Protein AF-A0A932WWH8-F1 (afdb_monomer)

Solvent-accessible surface area (backbone atoms only — not comparable to full-atom values): 16734 Å² total; per-residue (Å²): 108,71,68,58,48,50,53,51,44,53,50,35,54,52,49,27,50,52,23,50,54,48,25,51,51,22,49,54,49,36,54,52,37,52,53,51,48,55,52,37,54,51,51,33,50,51,19,52,52,42,32,51,52,19,50,55,44,30,51,53,16,58,73,52,46,84,82,13,53,70,51,30,52,53,19,51,52,47,28,51,52,17,52,52,48,32,52,50,31,53,54,52,46,55,55,42,53,53,49,36,54,51,24,52,52,50,24,52,52,23,49,53,45,34,54,50,28,52,56,49,44,52,52,46,52,56,50,48,53,50,53,51,52,51,52,53,51,49,54,52,49,52,52,51,51,52,52,50,52,52,51,52,53,51,50,51,50,52,51,52,52,52,52,53,50,52,52,50,49,52,53,50,53,51,51,53,50,54,50,51,55,50,51,54,53,55,58,73,71,62,78,88,57,76,76,54,62,56,35,55,78,41,62,68,58,39,54,52,51,52,52,40,52,50,47,51,52,50,53,50,53,62,55,59,72,46,71,83,54,98,63,96,80,83,69,76,52,52,61,77,37,75,55,25,47,47,52,56,50,43,56,73,67,64,43,84,51,66,80,36,69,52,43,53,50,25,53,55,27,42,45,46,32,43,51,36,53,42,54,48,52,54,43,59,72,73,64,59,54,68,87,59,51,51,60,47,50,52,54,31,54,51,26,48,49,48,27,49,52,27,52,49,47,49,38,32,47,58,43,63,74,75,108

Secondary structure (DSSP, 8-state):
-HHHHHHHHHHHHHHHHHHHHHHHHHHHHHHHHHHHHHHHHHHHHHHHHHHHHHHHHHHHHHHTGGGGHHHHHHHHHHHHHHHHHHHHHHHHHHHHHHHHHHHHHHHHHHHHHHHHHHHHHHHHHHHHHHHHHHHHHHHHHHHHHHHHHHHHHHHHHHHHHHHHHHHHHHHHHHHHHHHHHHHHHHHHH----GGGGGG-S-HHHHHHHHHHHHHHHHHHHHHHTTTT--S--PPPPTTTSHHHHHHHHHHHTT-TTTTSHHHHHHHHHHHHHHHHHHHHHHHHHTT--HHHHHHHHHHHHHHHHHHHHHHHHHHHHHHHTT-

Foldseek 3Di:
DLVVLVVVLVVLVVQLVVLVVQLVVLVVQLVVLVVVLVVLVVQLVVLVVQLVVLVVQLVVLVVVPPVSPVSNVVSVVSNVVSVVSNVVSVVVNVVSVVSNVVSVVSSVVSVVSNVVSVVVSVVSVVVSVVVVVVVVVVVVVVVVVVVVVVVVVVVVVVVVVVVVVVVVVVVVVVVVVVVVVVVVVVVVPDDDDPVCVLLPPDVVLNVLLVVVLVQLVCQLVVLVVCLPPLDQDAGDALLRGPVNVVLVVCVVVVQPCCPDPLVVQLSVLSNVLRVLSNVLSVCSNVVHDPVPNVVSVVSNVVSSVSNSVSSSVSSNVSVVVVD

pLDDT: mean 90.32, std 8.09, range [46.47, 98.31]

Structure (mmCIF, N/CA/C/O backbone):
data_AF-A0A932WWH8-F1
#
_entry.id   AF-A0A932WWH8-F1
#
loop_
_atom_site.group_PDB
_atom_site.id
_atom_site.type_symbol
_atom_site.label_atom_id
_atom_site.label_alt_id
_atom_site.label_comp_id
_atom_site.label_asym_id
_atom_site.label_entity_id
_atom_site.label_seq_id
_atom_site.pdbx_PDB_ins_code
_atom_site.Cartn_x
_atom_site.Cartn_y
_atom_site.Cartn_z
_atom_site.occupancy
_atom_site.B_iso_or_equiv
_atom_site.auth_seq_id
_atom_site.auth_comp_id
_atom_site.auth_asym_id
_atom_site.auth_atom_id
_atom_site.pdbx_PDB_model_num
ATOM 1 N N . MET A 1 1 ? -2.245 6.688 -3.879 1.00 69.62 1 MET A N 1
ATOM 2 C CA . MET A 1 1 ? -1.288 5.649 -4.333 1.00 69.62 1 MET A CA 1
ATOM 3 C C . MET A 1 1 ? -1.681 5.043 -5.675 1.00 69.62 1 MET A C 1
ATOM 5 O O . MET A 1 1 ? -0.833 5.026 -6.552 1.00 69.62 1 MET A O 1
ATOM 9 N N . ALA A 1 2 ? -2.939 4.627 -5.885 1.00 74.88 2 ALA A N 1
ATOM 10 C CA . ALA A 1 2 ? -3.387 4.074 -7.173 1.00 74.88 2 ALA A CA 1
ATOM 11 C C . ALA A 1 2 ? -3.132 5.004 -8.379 1.00 74.88 2 ALA A C 1
ATOM 13 O O . ALA A 1 2 ? -2.603 4.562 -9.390 1.00 74.88 2 ALA A O 1
ATOM 14 N N . GLN A 1 3 ? -3.411 6.305 -8.239 1.00 82.62 3 GLN A N 1
ATOM 15 C CA . GLN A 1 3 ? -3.151 7.294 -9.294 1.00 82.62 3 GLN A CA 1
ATOM 16 C C . GLN A 1 3 ? -1.657 7.432 -9.634 1.00 82.62 3 GLN A C 1
ATOM 18 O O . GLN A 1 3 ? -1.291 7.491 -10.799 1.00 82.62 3 GLN A O 1
ATOM 23 N N . LEU A 1 4 ? -0.786 7.389 -8.620 1.00 85.31 4 LEU A N 1
ATOM 24 C CA . LEU A 1 4 ? 0.665 7.440 -8.813 1.00 85.31 4 LEU A CA 1
ATOM 25 C C . LEU A 1 4 ? 1.173 6.196 -9.562 1.00 85.31 4 LEU A C 1
ATOM 27 O O . LEU A 1 4 ? 2.018 6.307 -10.441 1.00 85.31 4 LEU A O 1
ATOM 31 N N . ALA A 1 5 ? 0.638 5.014 -9.235 1.00 85.12 5 ALA A N 1
ATOM 32 C CA . ALA A 1 5 ? 0.970 3.774 -9.935 1.00 85.12 5 ALA A CA 1
ATOM 33 C C . ALA A 1 5 ? 0.538 3.818 -11.412 1.00 85.12 5 ALA A C 1
ATOM 35 O O . ALA A 1 5 ? 1.294 3.388 -12.282 1.00 85.12 5 ALA A O 1
ATOM 36 N N . ASP A 1 6 ? -0.633 4.390 -11.706 1.00 87.38 6 ASP A N 1
ATOM 37 C CA . ASP A 1 6 ? -1.100 4.603 -13.081 1.00 87.38 6 ASP A CA 1
ATOM 38 C C . ASP A 1 6 ? -0.202 5.580 -13.856 1.00 87.38 6 ASP A C 1
ATOM 40 O O . ASP A 1 6 ? 0.135 5.320 -15.012 1.00 87.38 6 ASP A O 1
ATOM 44 N N . ASP A 1 7 ? 0.230 6.679 -13.236 1.00 91.94 7 ASP A N 1
ATOM 45 C CA . ASP A 1 7 ? 1.105 7.662 -13.887 1.00 91.94 7 ASP A CA 1
ATOM 46 C C . ASP A 1 7 ? 2.502 7.091 -14.177 1.00 91.94 7 ASP A C 1
ATOM 48 O O . ASP A 1 7 ? 3.061 7.302 -15.260 1.00 91.94 7 ASP A O 1
ATOM 52 N N . VAL A 1 8 ? 3.048 6.291 -13.256 1.00 91.50 8 VAL A N 1
ATOM 53 C CA . VAL A 1 8 ? 4.309 5.566 -13.474 1.00 91.50 8 VAL A CA 1
ATOM 54 C C . VAL A 1 8 ? 4.142 4.506 -14.570 1.00 91.50 8 VAL A C 1
ATOM 56 O O . VAL A 1 8 ? 5.014 4.386 -15.431 1.00 91.50 8 VAL A O 1
ATOM 59 N N . SER A 1 9 ? 3.006 3.798 -14.618 1.00 91.06 9 SER A N 1
ATOM 60 C CA . SER A 1 9 ? 2.700 2.842 -15.693 1.00 91.06 9 SER A CA 1
ATOM 61 C C . SER A 1 9 ? 2.652 3.517 -17.064 1.00 91.06 9 SER A C 1
ATOM 63 O O . SER A 1 9 ? 3.250 3.014 -18.014 1.00 91.06 9 SER A O 1
ATOM 65 N N . LYS A 1 10 ? 1.984 4.672 -17.179 1.00 93.25 10 LYS A N 1
ATOM 66 C CA . LYS A 1 10 ? 1.949 5.456 -18.425 1.00 93.25 10 LYS A CA 1
ATOM 67 C C . LYS A 1 10 ? 3.3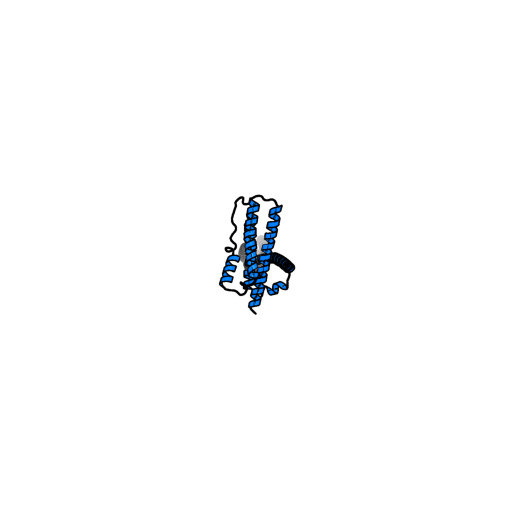46 5.911 -18.837 1.00 93.25 10 LYS A C 1
ATOM 69 O O . LYS A 1 10 ? 3.698 5.813 -20.009 1.00 93.25 10 LYS A O 1
ATOM 74 N N . SER A 1 11 ? 4.148 6.364 -17.875 1.00 94.81 11 SER A N 1
ATOM 75 C CA . SER A 1 11 ? 5.525 6.802 -18.119 1.00 94.81 11 SER A CA 1
ATOM 76 C C . SER A 1 11 ? 6.413 5.654 -18.610 1.00 94.81 11 SER A C 1
ATOM 78 O O . SER A 1 11 ? 7.206 5.846 -19.528 1.00 94.81 11 SER A O 1
ATOM 80 N N . ALA A 1 12 ? 6.252 4.447 -18.057 1.00 94.56 12 ALA A N 1
ATOM 81 C CA . ALA A 1 12 ? 6.968 3.256 -18.510 1.00 94.56 12 ALA A CA 1
ATOM 82 C C . ALA A 1 12 ? 6.569 2.844 -19.939 1.00 94.56 12 ALA A C 1
ATOM 84 O O . ALA A 1 12 ? 7.441 2.555 -20.755 1.00 94.56 12 ALA A O 1
ATOM 85 N N . ILE A 1 13 ? 5.272 2.884 -20.272 1.00 94.19 13 ILE A N 1
ATOM 86 C CA . ILE A 1 13 ? 4.778 2.617 -21.635 1.00 94.19 13 ILE A CA 1
ATOM 87 C C . ILE A 1 13 ? 5.342 3.643 -22.624 1.00 94.19 13 ILE A C 1
ATOM 89 O O . ILE A 1 13 ? 5.837 3.273 -23.687 1.00 94.19 13 ILE A O 1
ATOM 93 N N . TYR A 1 14 ? 5.312 4.925 -22.261 1.00 96.25 14 TYR A N 1
ATOM 94 C CA . TYR A 1 14 ? 5.877 5.987 -23.089 1.00 96.25 14 TYR A CA 1
ATOM 95 C C . TYR A 1 14 ? 7.392 5.816 -23.287 1.00 96.25 14 TYR A C 1
ATOM 97 O O . TYR A 1 14 ? 7.894 5.961 -24.398 1.00 96.25 14 TYR A O 1
ATOM 105 N N . GLY A 1 15 ? 8.119 5.421 -22.237 1.00 96.81 15 GLY A N 1
ATOM 106 C CA . GLY A 1 15 ? 9.539 5.078 -22.327 1.00 96.81 15 GLY A CA 1
ATOM 107 C C . GLY A 1 15 ? 9.818 3.907 -23.277 1.00 96.81 15 GLY A C 1
ATOM 108 O O . GLY A 1 15 ? 10.744 3.989 -24.086 1.00 96.81 15 GLY A O 1
ATOM 109 N N . LYS A 1 16 ? 8.984 2.855 -23.245 1.00 96.56 16 LYS A N 1
ATOM 110 C CA . LYS A 1 16 ? 9.067 1.720 -24.183 1.00 96.56 16 LYS A CA 1
ATOM 111 C C . LYS A 1 16 ? 8.908 2.176 -25.633 1.00 96.56 16 LYS A C 1
ATOM 113 O O . LYS A 1 16 ? 9.672 1.750 -26.496 1.00 96.56 16 LYS A O 1
ATOM 118 N N . GLU A 1 17 ? 7.947 3.060 -25.892 1.00 97.00 17 GLU A N 1
ATOM 119 C CA . GLU A 1 17 ? 7.702 3.608 -27.228 1.00 97.00 17 GLU A CA 1
ATOM 120 C C . GLU A 1 17 ? 8.897 4.430 -27.735 1.00 97.00 17 GLU A C 1
ATOM 122 O O . GLU A 1 17 ? 9.362 4.221 -28.856 1.00 97.00 17 GLU A O 1
ATOM 127 N N . LEU A 1 18 ? 9.476 5.294 -26.895 1.00 97.44 18 LEU A N 1
ATOM 128 C CA . LEU A 1 18 ? 10.685 6.049 -27.250 1.00 97.44 18 LEU A CA 1
ATOM 129 C C . LEU A 1 18 ? 11.889 5.136 -27.526 1.00 97.44 18 LEU A C 1
ATOM 131 O O . LEU A 1 18 ? 12.653 5.379 -28.465 1.00 97.44 18 LEU A O 1
ATOM 135 N N . ALA A 1 19 ? 12.059 4.065 -26.747 1.00 97.56 19 ALA A N 1
ATOM 136 C CA . ALA A 1 19 ? 13.108 3.075 -26.987 1.00 97.56 19 ALA A CA 1
ATOM 137 C C . ALA A 1 19 ? 12.914 2.359 -28.336 1.00 97.56 19 ALA A C 1
ATOM 139 O O . ALA A 1 19 ? 13.876 2.175 -29.082 1.00 97.56 19 ALA A O 1
ATOM 140 N N . ASN A 1 20 ? 11.668 2.035 -28.696 1.00 97.06 20 ASN A N 1
ATOM 141 C CA . ASN A 1 20 ? 11.326 1.443 -29.990 1.00 97.06 20 ASN A CA 1
ATOM 142 C C . ASN A 1 20 ? 11.630 2.393 -31.163 1.00 97.06 20 ASN A C 1
ATOM 144 O O . ASN A 1 20 ? 12.270 2.005 -32.142 1.00 97.06 20 ASN A O 1
ATOM 148 N N . GLN A 1 21 ? 11.258 3.669 -31.037 1.00 97.50 21 GLN A N 1
ATOM 149 C CA . GLN A 1 21 ? 11.591 4.700 -32.028 1.00 97.50 21 GLN A CA 1
ATOM 150 C C . GLN A 1 21 ? 13.107 4.895 -32.171 1.00 97.50 21 GLN A C 1
ATOM 152 O O . GLN A 1 21 ? 13.611 5.071 -33.284 1.00 97.50 21 GLN A O 1
ATOM 157 N N . THR A 1 22 ? 13.850 4.802 -31.066 1.00 97.12 22 THR A N 1
ATOM 158 C CA . THR A 1 22 ? 15.318 4.880 -31.075 1.00 97.12 22 THR A CA 1
ATOM 159 C C . THR A 1 22 ? 15.932 3.672 -31.783 1.00 97.12 22 THR A C 1
ATOM 161 O O . THR A 1 22 ? 16.800 3.843 -32.638 1.00 97.12 22 THR A O 1
ATOM 164 N N . ALA A 1 23 ? 15.441 2.458 -31.507 1.00 96.12 23 ALA A N 1
ATOM 165 C CA . ALA A 1 23 ? 15.893 1.238 -32.175 1.00 96.12 23 ALA A CA 1
ATOM 166 C C . ALA A 1 23 ? 15.670 1.305 -33.694 1.00 96.12 23 ALA A C 1
ATOM 168 O O . ALA A 1 23 ? 16.568 0.955 -34.462 1.00 96.12 23 ALA A O 1
ATOM 169 N N . LYS A 1 24 ? 14.508 1.815 -34.123 1.00 96.81 24 LYS A N 1
ATOM 170 C CA . LYS A 1 24 ? 14.200 2.052 -35.538 1.00 96.81 24 L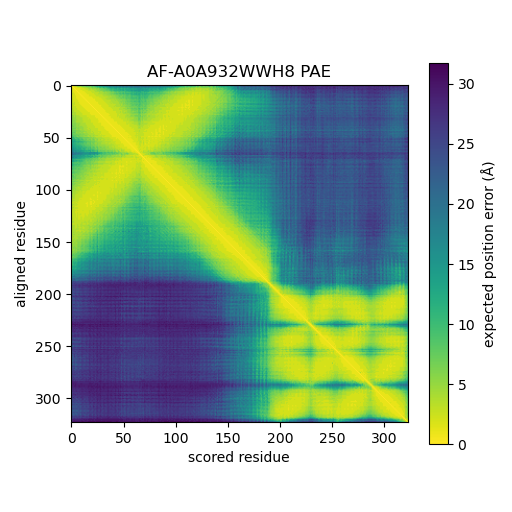YS A CA 1
ATOM 171 C C . LYS A 1 24 ? 15.131 3.093 -36.164 1.00 96.81 24 LYS A C 1
ATOM 173 O O . LYS A 1 24 ? 15.688 2.848 -37.223 1.00 96.81 24 LYS A O 1
ATOM 178 N N . SER A 1 25 ? 15.367 4.211 -35.479 1.00 97.44 25 SER A N 1
ATOM 179 C CA . SER A 1 25 ? 16.271 5.262 -35.971 1.00 97.44 25 SER A CA 1
ATOM 180 C C . SER A 1 25 ? 17.705 4.752 -36.151 1.00 97.44 25 SER A C 1
ATOM 182 O O . SER A 1 25 ? 18.376 5.111 -37.114 1.00 97.44 25 SER A O 1
ATOM 184 N N . MET A 1 26 ? 18.181 3.883 -35.253 1.00 97.12 26 MET A N 1
ATOM 185 C CA . MET A 1 26 ? 19.494 3.242 -35.390 1.00 97.12 26 MET A CA 1
ATOM 186 C C . MET A 1 26 ? 19.552 2.260 -36.568 1.00 97.12 26 MET A C 1
ATOM 188 O O . MET A 1 26 ? 20.596 2.143 -37.208 1.00 97.12 26 MET A O 1
ATOM 192 N N . ASP A 1 27 ? 18.445 1.579 -36.876 1.00 94.81 27 ASP A N 1
ATOM 193 C CA . ASP A 1 27 ? 18.325 0.723 -38.061 1.00 94.81 27 ASP A CA 1
ATOM 194 C C . ASP A 1 27 ? 18.391 1.540 -39.361 1.00 94.81 27 ASP A C 1
ATOM 196 O O . ASP A 1 27 ? 19.164 1.213 -40.262 1.00 94.81 27 ASP A O 1
ATOM 200 N N . ASP A 1 28 ? 17.667 2.660 -39.415 1.00 96.31 28 ASP A N 1
ATOM 201 C CA . ASP A 1 28 ? 17.688 3.591 -40.548 1.00 96.31 28 ASP A CA 1
ATOM 202 C C . ASP A 1 28 ? 19.092 4.191 -40.759 1.00 96.31 28 ASP A C 1
ATOM 204 O O . ASP A 1 28 ? 19.593 4.235 -41.887 1.00 96.31 28 ASP A O 1
ATOM 208 N N . ILE A 1 29 ? 19.780 4.583 -39.676 1.00 95.69 29 ILE A N 1
ATOM 209 C CA . ILE A 1 29 ? 21.184 5.029 -39.730 1.00 95.69 29 ILE A CA 1
ATOM 210 C C . ILE A 1 29 ? 22.075 3.919 -40.292 1.00 95.69 29 ILE A C 1
ATOM 212 O O . ILE A 1 29 ? 22.903 4.186 -41.162 1.00 95.69 29 ILE A O 1
ATOM 216 N N . ASN A 1 30 ? 21.910 2.677 -39.833 1.00 93.44 30 ASN A N 1
ATOM 217 C CA . ASN A 1 30 ? 22.704 1.551 -40.313 1.00 93.44 30 ASN A CA 1
ATOM 218 C C . ASN A 1 30 ? 22.506 1.311 -41.823 1.00 93.44 30 ASN A C 1
ATOM 220 O O . ASN A 1 30 ? 23.487 1.119 -42.541 1.00 93.44 30 ASN A O 1
ATOM 224 N N . HIS A 1 31 ? 21.272 1.400 -42.333 1.00 94.06 31 HIS A N 1
ATOM 225 C CA . HIS A 1 31 ? 21.006 1.333 -43.775 1.00 94.06 31 HIS A CA 1
ATOM 226 C C . HIS A 1 31 ? 21.698 2.460 -44.552 1.00 94.06 31 HIS A C 1
ATOM 228 O O . HIS A 1 31 ? 22.339 2.200 -45.575 1.00 94.06 31 HIS A O 1
ATOM 234 N N . GLN A 1 32 ? 21.633 3.697 -44.053 1.00 95.75 32 GLN A N 1
ATOM 235 C CA . GLN A 1 32 ? 22.281 4.836 -44.702 1.00 95.75 32 GLN A CA 1
ATOM 236 C C . GLN A 1 32 ? 23.810 4.694 -44.716 1.00 95.75 32 GLN A C 1
ATOM 238 O O . GLN A 1 32 ? 24.461 5.001 -45.714 1.00 95.75 32 GLN A O 1
ATOM 243 N N . VAL A 1 33 ? 24.390 4.183 -43.631 1.00 95.44 33 VAL A N 1
ATOM 244 C CA . VAL A 1 33 ? 25.828 3.915 -43.512 1.00 95.44 33 VAL A CA 1
ATOM 245 C C . VAL A 1 33 ? 26.281 2.834 -44.501 1.00 95.44 33 VAL A C 1
ATOM 247 O O . VAL A 1 33 ? 27.323 2.994 -45.137 1.00 95.44 33 VAL A O 1
ATOM 250 N N . ILE A 1 34 ? 25.487 1.776 -44.707 1.00 92.56 34 ILE A N 1
ATOM 251 C CA . ILE A 1 34 ? 25.763 0.748 -45.728 1.00 92.56 34 ILE A CA 1
ATOM 252 C C . ILE A 1 34 ? 25.774 1.362 -47.134 1.00 92.56 34 ILE A C 1
ATOM 254 O O . ILE A 1 34 ? 26.697 1.098 -47.906 1.00 92.56 34 ILE A O 1
ATOM 258 N N . ALA A 1 35 ? 24.794 2.211 -47.459 1.00 95.38 35 ALA A N 1
ATOM 259 C CA . ALA A 1 35 ? 24.732 2.888 -48.755 1.00 95.38 35 ALA A CA 1
ATOM 260 C C . ALA A 1 35 ? 25.946 3.809 -48.985 1.00 95.38 35 ALA A C 1
ATOM 262 O O . ALA A 1 35 ? 26.524 3.826 -50.073 1.00 95.38 35 ALA A O 1
ATOM 263 N N . ILE A 1 36 ? 26.386 4.529 -47.947 1.00 95.69 36 ILE A N 1
ATOM 264 C CA . ILE A 1 36 ? 27.604 5.350 -48.002 1.00 95.69 36 ILE A CA 1
ATOM 265 C C . ILE A 1 36 ? 28.842 4.474 -48.244 1.00 95.69 36 ILE A C 1
ATOM 267 O O . ILE A 1 36 ? 29.669 4.814 -49.087 1.00 95.69 36 ILE A O 1
ATOM 271 N N . ASN A 1 37 ? 28.966 3.331 -47.560 1.00 94.31 37 ASN A N 1
ATOM 272 C CA . ASN A 1 37 ? 30.096 2.413 -47.746 1.00 94.31 37 ASN A CA 1
ATOM 273 C C . ASN A 1 37 ? 30.163 1.881 -49.193 1.00 94.31 37 ASN A C 1
ATOM 275 O O . ASN A 1 37 ? 31.230 1.862 -49.806 1.00 94.31 37 ASN A O 1
ATOM 279 N N . GLN A 1 38 ? 29.012 1.550 -49.790 1.00 94.38 38 GLN A N 1
ATOM 280 C CA . GLN A 1 38 ? 28.927 1.166 -51.205 1.00 94.38 38 GLN A CA 1
ATOM 281 C C . GLN A 1 38 ? 29.387 2.291 -52.145 1.00 94.38 38 GLN A C 1
ATOM 283 O O . GLN A 1 38 ? 30.145 2.036 -53.079 1.00 94.38 38 GLN A O 1
ATOM 288 N N . ALA A 1 39 ? 28.982 3.538 -51.888 1.00 96.12 39 ALA A N 1
ATOM 289 C CA . ALA A 1 39 ? 29.423 4.685 -52.682 1.00 96.12 39 ALA A CA 1
ATOM 290 C C . ALA A 1 39 ? 30.942 4.913 -52.577 1.00 96.12 39 ALA A C 1
ATOM 292 O O . ALA A 1 39 ? 31.598 5.174 -53.584 1.00 96.12 39 ALA A O 1
ATOM 293 N N . ILE A 1 40 ? 31.519 4.755 -51.382 1.00 96.25 40 ILE A N 1
ATOM 294 C CA . ILE A 1 40 ? 32.970 4.860 -51.163 1.00 96.25 40 ILE A CA 1
ATOM 295 C C . ILE A 1 40 ? 33.723 3.763 -51.919 1.00 96.25 40 ILE A C 1
ATOM 297 O O . ILE A 1 40 ? 34.750 4.049 -52.531 1.00 96.25 40 ILE A O 1
ATOM 301 N N . ALA A 1 41 ? 33.200 2.534 -51.944 1.00 95.25 41 ALA A N 1
ATOM 302 C CA . ALA A 1 41 ? 33.791 1.446 -52.721 1.00 95.25 41 ALA A CA 1
ATOM 303 C C . ALA A 1 41 ? 33.823 1.760 -54.229 1.00 95.25 41 ALA A C 1
ATOM 305 O O . ALA A 1 41 ? 34.811 1.463 -54.897 1.00 95.25 41 ALA A O 1
ATOM 306 N N . ILE A 1 42 ? 32.784 2.414 -54.764 1.00 97.25 42 ILE A N 1
ATOM 307 C CA . ILE A 1 42 ? 32.764 2.885 -56.159 1.00 97.25 42 ILE A CA 1
ATOM 308 C C . ILE A 1 42 ? 33.821 3.980 -56.380 1.00 97.25 42 ILE A C 1
ATOM 310 O O . ILE A 1 42 ? 34.520 3.956 -57.391 1.00 97.25 42 ILE A O 1
ATOM 314 N N . ILE A 1 43 ? 33.981 4.921 -55.443 1.00 96.31 43 ILE A N 1
ATOM 315 C CA . ILE A 1 43 ? 35.009 5.974 -55.531 1.00 96.31 43 ILE A CA 1
ATOM 316 C C . ILE A 1 43 ? 36.417 5.367 -55.550 1.00 96.31 43 ILE A C 1
ATOM 318 O O . ILE A 1 43 ? 37.237 5.773 -56.373 1.00 96.31 43 ILE A O 1
ATOM 322 N N . ASP A 1 44 ? 36.689 4.380 -54.695 1.00 96.56 44 ASP A N 1
ATOM 323 C CA . ASP A 1 44 ? 37.971 3.665 -54.666 1.00 96.56 44 ASP A CA 1
ATOM 324 C C . ASP A 1 44 ? 38.235 2.921 -55.989 1.00 96.56 44 ASP A C 1
ATOM 326 O O . ASP A 1 44 ? 39.318 3.018 -56.568 1.00 96.56 44 ASP A O 1
ATOM 330 N N . GLN A 1 45 ? 37.208 2.276 -56.559 1.00 96.75 45 GLN A N 1
ATOM 331 C CA . GLN A 1 45 ? 37.293 1.658 -57.888 1.00 96.75 45 GLN A CA 1
ATOM 332 C C . GLN A 1 45 ? 37.591 2.677 -58.999 1.00 96.75 45 GLN A C 1
ATOM 334 O O . GLN A 1 45 ? 38.435 2.412 -59.859 1.00 96.75 45 GLN A O 1
ATOM 339 N N . ILE A 1 46 ? 36.944 3.848 -58.984 1.00 96.81 46 ILE A N 1
ATOM 340 C CA . ILE A 1 46 ? 37.200 4.928 -59.952 1.00 96.81 46 ILE A CA 1
ATOM 341 C C . ILE A 1 46 ? 38.630 5.460 -59.795 1.00 96.81 46 ILE A C 1
ATOM 343 O O . ILE A 1 46 ? 39.325 5.668 -60.794 1.00 96.81 46 ILE A O 1
ATOM 347 N N . ALA A 1 47 ? 39.097 5.653 -58.559 1.00 97.38 47 ALA A N 1
ATOM 348 C CA . ALA A 1 47 ? 40.464 6.077 -58.272 1.00 97.38 47 ALA A CA 1
ATOM 349 C C . ALA A 1 47 ? 41.482 5.055 -58.806 1.00 97.38 47 ALA A C 1
ATOM 351 O O . ALA A 1 47 ? 42.433 5.429 -59.496 1.00 97.38 47 ALA A O 1
ATOM 352 N N . PHE A 1 48 ? 41.237 3.760 -58.595 1.00 96.38 48 PHE A N 1
ATOM 353 C CA . PHE A 1 48 ? 42.069 2.686 -59.134 1.00 96.38 48 PHE A CA 1
ATOM 354 C C . PHE A 1 48 ? 42.100 2.686 -60.670 1.00 96.38 48 PHE A C 1
ATOM 356 O O . PHE A 1 48 ? 43.180 2.678 -61.263 1.00 96.38 48 PHE A O 1
ATOM 363 N N . GLN A 1 49 ? 40.942 2.769 -61.333 1.00 97.50 49 GLN A N 1
ATOM 364 C CA . GLN A 1 49 ? 40.864 2.847 -62.798 1.00 97.50 49 GLN A CA 1
ATOM 365 C C . GLN A 1 49 ? 41.597 4.080 -63.350 1.00 97.50 49 GLN A C 1
ATOM 367 O O . GLN A 1 49 ? 42.330 3.973 -64.334 1.00 97.50 49 GLN A O 1
ATOM 372 N N . THR A 1 50 ? 41.468 5.232 -62.686 1.00 97.25 50 THR A N 1
ATOM 373 C CA . THR A 1 50 ? 42.157 6.483 -63.054 1.00 97.25 50 THR A CA 1
ATOM 374 C C . THR A 1 50 ? 43.677 6.360 -62.895 1.00 97.25 50 THR A C 1
ATOM 376 O O . THR A 1 50 ? 44.443 6.836 -63.738 1.00 97.25 50 THR A O 1
ATOM 379 N N . ASN A 1 51 ? 44.140 5.664 -61.854 1.00 94.81 51 ASN A N 1
ATOM 380 C CA . ASN A 1 51 ? 45.557 5.357 -61.654 1.00 94.81 51 ASN A CA 1
ATOM 381 C C . ASN A 1 51 ? 46.110 4.447 -62.774 1.00 94.81 51 ASN A C 1
ATOM 383 O O . ASN A 1 51 ? 47.217 4.677 -63.255 1.00 94.81 51 ASN A O 1
ATOM 387 N N . ILE A 1 52 ? 45.334 3.470 -63.261 1.00 96.00 52 ILE A N 1
ATOM 388 C CA . ILE A 1 52 ? 45.730 2.636 -64.413 1.00 96.00 52 ILE A CA 1
ATOM 389 C C . ILE A 1 52 ? 45.733 3.439 -65.724 1.00 96.00 52 ILE A C 1
ATOM 391 O O . ILE A 1 52 ? 46.681 3.344 -66.503 1.00 96.00 52 ILE A O 1
ATOM 395 N N . LEU A 1 53 ? 44.713 4.269 -65.963 1.00 96.06 53 LEU A N 1
ATOM 396 C CA . LEU A 1 53 ? 44.628 5.133 -67.148 1.00 96.06 53 LEU A CA 1
ATOM 397 C C . LEU A 1 53 ? 45.803 6.115 -67.230 1.00 96.06 53 LEU A C 1
ATOM 399 O O . LEU A 1 53 ? 46.417 6.258 -68.286 1.00 96.06 53 LEU A O 1
ATOM 403 N N . SER A 1 54 ? 46.146 6.760 -66.113 1.00 96.81 54 SER A N 1
ATOM 404 C CA . SER A 1 54 ? 47.290 7.677 -66.041 1.00 96.81 54 SER A CA 1
ATOM 405 C C . SER A 1 54 ? 48.632 6.967 -66.209 1.00 96.81 54 SER A C 1
ATOM 407 O O . SER A 1 54 ? 49.527 7.512 -66.851 1.00 96.81 54 SER A O 1
ATOM 409 N N . LEU A 1 55 ? 48.772 5.733 -65.715 1.00 93.62 55 LEU A N 1
ATOM 410 C CA . LEU A 1 55 ? 49.952 4.911 -65.977 1.00 93.62 55 LEU A CA 1
ATOM 411 C C . LEU A 1 55 ? 50.105 4.612 -67.475 1.00 93.62 55 LEU A C 1
ATOM 413 O O . LEU A 1 55 ? 51.186 4.817 -68.021 1.00 93.62 55 LEU A O 1
ATOM 417 N N . ASN A 1 56 ? 49.030 4.190 -68.144 1.00 94.00 56 ASN A N 1
ATOM 418 C CA . ASN A 1 56 ? 49.048 3.931 -69.586 1.00 94.00 56 ASN A CA 1
ATOM 419 C C . ASN A 1 56 ? 49.381 5.203 -70.382 1.00 94.00 56 ASN A C 1
ATOM 421 O O . ASN A 1 56 ? 50.193 5.157 -71.303 1.00 94.00 56 ASN A O 1
ATOM 425 N N . ALA A 1 57 ? 48.822 6.353 -69.989 1.00 93.50 57 ALA A N 1
ATOM 426 C CA . ALA A 1 57 ? 49.136 7.642 -70.606 1.00 93.50 57 ALA A CA 1
ATOM 427 C C . ALA A 1 57 ? 50.607 8.049 -70.409 1.00 93.50 57 ALA A C 1
ATOM 429 O O . ALA A 1 57 ? 51.225 8.576 -71.330 1.00 93.50 57 ALA A O 1
ATOM 430 N N . ALA A 1 58 ? 51.188 7.780 -69.236 1.00 92.62 58 ALA A N 1
ATOM 431 C CA . ALA A 1 58 ? 52.605 8.030 -68.977 1.00 92.62 58 ALA A CA 1
ATOM 432 C C . ALA A 1 58 ? 53.518 7.143 -69.845 1.00 92.62 58 ALA A C 1
ATOM 434 O O . ALA A 1 58 ? 54.550 7.617 -70.319 1.00 92.62 58 ALA A O 1
ATOM 435 N N . VAL A 1 59 ? 53.129 5.883 -70.083 1.00 93.12 59 VAL A N 1
ATOM 436 C CA . VAL A 1 59 ? 53.843 4.967 -70.990 1.00 93.12 59 VAL A CA 1
ATOM 437 C C . VAL A 1 59 ? 53.793 5.482 -72.430 1.00 93.12 59 VAL A C 1
ATOM 439 O O . VAL A 1 59 ? 54.838 5.600 -73.063 1.00 93.12 59 VAL A O 1
ATOM 442 N N . GLU A 1 60 ? 52.616 5.862 -72.930 1.00 92.56 60 GLU A N 1
ATOM 443 C CA . GLU A 1 60 ? 52.467 6.380 -74.298 1.00 92.56 60 GLU A CA 1
ATOM 444 C C . GLU A 1 60 ? 53.225 7.705 -74.496 1.00 92.56 60 GLU A C 1
ATOM 446 O O . GLU A 1 60 ? 53.886 7.920 -75.514 1.00 92.56 60 GLU A O 1
ATOM 451 N N . ALA A 1 61 ? 53.210 8.576 -73.481 1.00 92.50 61 ALA A N 1
ATOM 452 C CA . ALA A 1 61 ? 53.984 9.813 -73.478 1.00 92.50 61 ALA A CA 1
ATOM 453 C C . ALA A 1 61 ? 55.501 9.555 -73.534 1.00 92.50 61 ALA A C 1
ATOM 455 O O . ALA A 1 61 ? 56.218 10.304 -74.197 1.00 92.50 61 ALA A O 1
ATOM 456 N N . ALA A 1 62 ? 55.993 8.492 -72.886 1.00 90.06 62 ALA A N 1
ATOM 457 C CA . ALA A 1 62 ? 57.389 8.074 -72.994 1.00 90.06 62 ALA A CA 1
ATOM 458 C C . ALA A 1 62 ? 57.717 7.533 -74.398 1.00 90.06 62 ALA A C 1
ATOM 460 O O . ALA A 1 62 ? 58.775 7.852 -74.942 1.00 90.06 62 ALA A O 1
ATOM 461 N N . THR A 1 63 ? 56.795 6.785 -75.015 1.00 91.88 63 THR A N 1
ATOM 462 C CA . THR A 1 63 ? 56.930 6.280 -76.394 1.00 91.88 63 THR A CA 1
ATOM 463 C C . THR A 1 63 ? 56.998 7.420 -77.423 1.00 91.88 63 THR A C 1
ATOM 465 O O . THR A 1 63 ? 57.737 7.317 -78.401 1.00 91.88 63 THR A O 1
ATOM 468 N N . ALA A 1 64 ? 56.311 8.544 -77.187 1.00 91.38 64 ALA A N 1
ATOM 469 C CA . ALA A 1 64 ? 56.338 9.733 -78.050 1.00 91.38 64 ALA A CA 1
ATOM 470 C C . ALA A 1 64 ? 57.606 10.618 -77.918 1.00 91.38 64 ALA A C 1
ATOM 472 O O . ALA A 1 64 ? 57.743 11.614 -78.637 1.00 91.38 64 ALA A O 1
ATOM 473 N N . GLY A 1 65 ? 58.543 10.292 -77.018 1.00 89.00 65 GLY A N 1
ATOM 474 C CA . GLY A 1 65 ? 59.829 10.989 -76.878 1.00 89.00 65 GLY A CA 1
ATOM 475 C C . GLY A 1 65 ? 59.710 12.469 -76.468 1.00 89.00 65 GLY A C 1
ATOM 476 O O . GLY A 1 65 ? 58.979 12.816 -75.542 1.00 89.00 65 GLY A O 1
ATOM 477 N N . GLU A 1 66 ? 60.440 13.368 -77.144 1.00 85.62 66 GLU A N 1
ATOM 478 C CA . GLU A 1 66 ? 60.442 14.820 -76.849 1.00 85.62 66 GLU A CA 1
ATOM 479 C C . GLU A 1 66 ? 59.043 15.457 -76.957 1.00 85.62 66 GLU A C 1
ATOM 481 O O . GLU A 1 66 ? 58.697 16.316 -76.145 1.00 85.62 66 GLU A O 1
ATOM 486 N N . ALA A 1 67 ? 58.207 15.002 -77.900 1.00 84.06 67 ALA A N 1
ATOM 487 C CA . ALA A 1 67 ? 56.857 15.536 -78.103 1.00 84.06 67 ALA A CA 1
ATOM 488 C C . ALA A 1 67 ? 55.882 15.170 -76.962 1.00 84.06 67 ALA A C 1
ATOM 490 O O . ALA A 1 67 ? 54.885 15.861 -76.753 1.00 84.06 67 ALA A O 1
ATOM 491 N N . GLY A 1 68 ? 56.176 14.108 -76.202 1.00 89.56 68 GLY A N 1
ATOM 492 C CA . GLY A 1 68 ? 55.332 13.598 -75.118 1.00 89.56 68 GLY A CA 1
ATOM 493 C C . GLY A 1 68 ? 55.616 14.190 -73.734 1.00 89.56 68 GLY A C 1
ATOM 494 O O . GLY A 1 68 ? 54.850 13.941 -72.805 1.00 89.56 68 GLY A O 1
ATOM 495 N N . LYS A 1 69 ? 56.669 15.005 -73.559 1.00 88.06 69 LYS A N 1
ATOM 496 C CA . LYS A 1 69 ? 57.091 15.512 -72.233 1.00 88.06 69 LYS A CA 1
ATOM 497 C C . LYS A 1 69 ? 55.985 16.242 -71.465 1.00 88.06 69 LYS A C 1
ATOM 499 O O . LYS A 1 69 ? 55.829 16.019 -70.268 1.00 88.06 69 LYS A O 1
ATOM 504 N N . GLY A 1 70 ? 55.200 17.086 -72.140 1.00 89.94 70 GLY A N 1
ATOM 505 C CA . GLY A 1 70 ? 54.074 17.792 -71.514 1.00 89.94 70 GLY A CA 1
ATOM 506 C C . GLY A 1 70 ? 52.961 16.842 -71.057 1.00 89.94 70 GLY A C 1
ATOM 507 O O . GLY A 1 70 ? 52.444 16.978 -69.950 1.00 89.94 70 GLY A O 1
ATOM 508 N N . PHE A 1 71 ? 52.651 15.826 -71.869 1.00 92.00 71 PHE A N 1
ATOM 509 C CA . PHE A 1 71 ? 51.674 14.788 -71.528 1.00 92.00 71 PHE A CA 1
ATOM 510 C C . PHE A 1 71 ? 52.141 13.901 -70.369 1.00 92.00 71 PHE A C 1
ATOM 512 O O . PHE A 1 71 ? 51.328 13.547 -69.517 1.00 92.00 71 PHE A O 1
ATOM 519 N N . ALA A 1 72 ? 53.440 13.598 -70.280 1.00 91.75 72 ALA A N 1
ATOM 520 C CA . ALA A 1 72 ? 54.004 12.815 -69.181 1.00 91.75 72 ALA A CA 1
ATOM 521 C C . ALA A 1 72 ? 53.819 13.505 -67.816 1.00 91.75 72 ALA A C 1
ATOM 523 O O . ALA A 1 72 ? 53.492 12.841 -66.832 1.00 91.75 72 ALA A O 1
ATOM 524 N N . VAL A 1 73 ? 53.969 14.836 -67.755 1.00 93.31 73 VAL A N 1
ATOM 525 C CA . VAL A 1 73 ? 53.742 15.616 -66.523 1.00 93.31 73 VAL A CA 1
ATOM 526 C C . VAL A 1 73 ? 52.272 15.564 -66.106 1.00 93.31 73 VAL A C 1
ATOM 528 O O . VAL A 1 73 ? 51.975 15.283 -64.946 1.00 93.31 73 VAL A O 1
ATOM 531 N N . VAL A 1 74 ? 51.347 15.767 -67.051 1.00 95.19 74 VAL A N 1
ATOM 532 C CA . VAL A 1 74 ? 49.903 15.686 -66.774 1.00 95.19 74 VAL A CA 1
ATOM 533 C C . VAL A 1 74 ? 49.516 14.282 -66.306 1.00 95.19 74 VAL A C 1
ATOM 535 O O . VAL A 1 74 ? 48.794 14.145 -65.322 1.00 95.19 74 VAL A O 1
ATOM 538 N N . ALA A 1 75 ? 50.034 13.232 -66.948 1.00 95.19 75 ALA A N 1
ATOM 539 C CA . ALA A 1 75 ? 49.796 11.851 -66.535 1.00 95.19 75 ALA A CA 1
ATOM 540 C C . ALA A 1 75 ? 50.303 11.579 -65.105 1.00 95.19 75 ALA A C 1
ATOM 542 O O . ALA A 1 75 ? 49.605 10.944 -64.316 1.00 95.19 75 ALA A O 1
ATOM 543 N N . GLY A 1 76 ? 51.474 12.110 -64.736 1.00 93.88 76 GLY A N 1
ATOM 544 C CA . GLY A 1 76 ? 51.999 12.035 -63.370 1.00 93.88 76 GLY A CA 1
ATOM 545 C C . GLY A 1 76 ? 51.108 12.731 -62.335 1.00 93.88 76 GLY A C 1
ATOM 546 O O . GLY A 1 76 ? 50.848 12.163 -61.273 1.00 93.88 76 GLY A O 1
ATOM 547 N N . GLU A 1 77 ? 50.585 13.915 -62.657 1.00 96.62 77 GLU A N 1
ATOM 548 C CA . GLU A 1 77 ? 49.691 14.664 -61.765 1.00 96.62 77 GLU A CA 1
ATOM 549 C C . GLU A 1 77 ? 48.332 13.965 -61.596 1.00 96.62 77 GLU A C 1
ATOM 551 O O . GLU A 1 77 ? 47.846 13.813 -60.475 1.00 96.62 77 GLU A O 1
ATOM 556 N N . VAL A 1 78 ? 47.755 13.439 -62.686 1.00 97.19 78 VAL A N 1
ATOM 557 C CA . VAL A 1 78 ? 46.521 12.631 -62.637 1.00 97.19 78 VAL A CA 1
ATOM 558 C C . VAL A 1 78 ? 46.728 11.379 -61.783 1.00 97.19 78 VAL A C 1
ATOM 560 O O . VAL A 1 78 ? 45.856 11.020 -60.992 1.00 97.19 78 VAL A O 1
ATOM 563 N N . ARG A 1 79 ? 47.897 10.736 -61.885 1.00 95.69 79 ARG A N 1
ATOM 564 C CA . ARG A 1 79 ? 48.245 9.572 -61.062 1.00 95.69 79 ARG A CA 1
ATOM 565 C C . ARG A 1 79 ? 48.343 9.923 -59.578 1.00 95.69 79 ARG A C 1
ATOM 567 O O . ARG A 1 79 ? 47.843 9.182 -58.732 1.00 95.69 79 ARG A O 1
ATOM 574 N N . ASN A 1 80 ? 48.974 11.050 -59.250 1.00 96.06 80 ASN A N 1
ATOM 575 C CA . ASN A 1 80 ? 49.057 11.541 -57.874 1.00 96.06 80 ASN A CA 1
ATOM 576 C C . ASN A 1 80 ? 47.655 11.827 -57.312 1.00 96.06 80 ASN A C 1
ATOM 578 O O . ASN A 1 80 ? 47.312 11.343 -56.232 1.00 96.06 80 ASN A O 1
ATOM 582 N N . LEU A 1 81 ? 46.810 12.517 -58.084 1.00 96.62 81 LEU A N 1
ATOM 583 C CA . LEU A 1 81 ? 45.429 12.797 -57.703 1.00 96.62 81 LEU A CA 1
ATOM 584 C C . LEU A 1 81 ? 44.627 11.510 -57.461 1.00 96.62 81 LEU A C 1
ATOM 586 O O . LEU A 1 81 ? 43.945 11.408 -56.444 1.00 96.62 81 LEU A O 1
ATOM 590 N N . ALA A 1 82 ? 44.771 10.505 -58.330 1.00 96.88 82 ALA A N 1
ATOM 591 C CA . ALA A 1 82 ? 44.128 9.204 -58.166 1.00 96.88 82 ALA A CA 1
ATOM 592 C C . ALA A 1 82 ? 44.556 8.496 -56.865 1.00 96.88 82 ALA A C 1
ATOM 594 O O . ALA A 1 82 ? 43.705 8.019 -56.116 1.00 96.88 82 ALA A O 1
ATOM 595 N N . ASN A 1 83 ? 45.853 8.492 -56.538 1.00 96.00 83 ASN A N 1
ATOM 596 C CA . ASN A 1 83 ? 46.350 7.921 -55.279 1.00 96.00 83 ASN A CA 1
ATOM 597 C C . ASN A 1 83 ? 45.824 8.676 -54.049 1.00 96.00 83 ASN A C 1
ATOM 599 O O . ASN A 1 83 ? 45.458 8.056 -53.050 1.00 96.00 83 ASN A O 1
ATOM 603 N N . ARG A 1 84 ? 45.742 10.012 -54.120 1.00 97.06 84 ARG A N 1
ATOM 604 C CA . ARG A 1 84 ? 45.148 10.831 -53.053 1.00 97.06 84 ARG A CA 1
ATOM 605 C C . ARG A 1 84 ? 43.662 10.526 -52.866 1.00 97.06 84 ARG A C 1
ATOM 607 O O . ARG A 1 84 ? 43.219 10.411 -51.726 1.00 97.06 84 ARG A O 1
ATOM 614 N N . SER A 1 85 ? 42.909 10.356 -53.954 1.00 96.69 85 SER A N 1
ATOM 615 C CA . SER A 1 85 ? 41.499 9.951 -53.904 1.00 96.69 85 SER A CA 1
ATOM 616 C C . SER A 1 85 ? 41.314 8.569 -53.278 1.00 96.69 85 SER A C 1
ATOM 618 O O . SER A 1 85 ? 40.430 8.420 -52.439 1.00 96.69 85 SER A O 1
ATOM 620 N N . ALA A 1 86 ? 42.161 7.590 -53.614 1.00 95.81 86 ALA A N 1
ATOM 621 C CA . ALA A 1 86 ? 42.120 6.257 -53.007 1.00 95.81 86 ALA A CA 1
ATOM 622 C C . ALA A 1 86 ? 42.422 6.300 -51.495 1.00 95.81 86 ALA A C 1
ATOM 624 O O . ALA A 1 86 ? 41.701 5.707 -50.694 1.00 95.81 86 ALA A O 1
ATOM 625 N N . SER A 1 87 ? 43.436 7.071 -51.078 1.00 96.62 87 SER A N 1
ATOM 626 C CA . SER A 1 87 ? 43.748 7.262 -49.651 1.00 96.62 87 SER A CA 1
ATOM 627 C C . SER A 1 87 ? 42.571 7.879 -48.892 1.00 96.62 87 SER A C 1
ATOM 629 O O . SER A 1 87 ? 42.168 7.359 -47.853 1.00 96.62 87 SER A O 1
ATOM 631 N N . ALA A 1 88 ? 41.975 8.945 -49.436 1.00 96.38 88 ALA A N 1
ATOM 632 C CA . ALA A 1 88 ? 40.817 9.599 -48.831 1.00 96.38 88 ALA A CA 1
ATOM 633 C C . ALA A 1 88 ? 39.596 8.665 -48.769 1.00 96.38 88 ALA A C 1
ATOM 635 O O . ALA A 1 88 ? 38.908 8.621 -47.752 1.00 96.38 88 ALA A O 1
ATOM 636 N N . ALA A 1 89 ? 39.342 7.881 -49.822 1.00 96.19 89 ALA A N 1
ATOM 637 C CA . ALA A 1 89 ? 38.274 6.885 -49.825 1.00 96.19 89 ALA A CA 1
ATOM 638 C C . ALA A 1 89 ? 38.469 5.855 -48.700 1.00 96.19 89 ALA A C 1
ATOM 640 O O . ALA A 1 89 ? 37.521 5.553 -47.975 1.00 96.19 89 ALA A O 1
ATOM 641 N N . ASN A 1 90 ? 39.698 5.375 -48.491 1.00 94.75 90 ASN A N 1
ATOM 642 C CA . ASN A 1 90 ? 40.004 4.426 -47.424 1.00 94.75 90 ASN A CA 1
ATOM 643 C C . ASN A 1 90 ? 39.840 5.037 -46.017 1.00 94.75 90 ASN A C 1
ATOM 645 O O . ASN A 1 90 ? 39.287 4.396 -45.126 1.00 94.75 90 ASN A O 1
ATOM 649 N N . GLU A 1 91 ? 40.247 6.293 -45.813 1.00 96.31 91 GLU A N 1
ATOM 650 C CA . GLU A 1 91 ? 40.021 7.006 -44.546 1.00 96.31 91 GLU A CA 1
ATOM 651 C C . GLU A 1 91 ? 38.524 7.170 -44.234 1.00 96.31 91 GLU A C 1
ATOM 653 O O . GLU A 1 91 ? 38.082 6.878 -43.119 1.00 96.31 91 GLU A O 1
ATOM 658 N N . ILE A 1 92 ? 37.717 7.572 -45.224 1.00 96.06 92 ILE A N 1
ATOM 659 C CA . ILE A 1 92 ? 36.262 7.698 -45.053 1.00 96.06 92 ILE A CA 1
ATOM 660 C C . ILE A 1 92 ? 35.641 6.321 -44.786 1.00 96.06 92 ILE A C 1
ATOM 662 O O . ILE A 1 92 ? 34.768 6.207 -43.925 1.00 96.06 92 ILE A O 1
ATOM 666 N N . LYS A 1 93 ? 36.109 5.260 -45.456 1.00 94.62 93 LYS A N 1
ATOM 667 C CA . LYS A 1 93 ? 35.638 3.888 -45.221 1.00 94.62 93 LYS A CA 1
ATOM 668 C C . LYS A 1 93 ? 35.781 3.484 -43.753 1.00 94.62 93 LYS A C 1
ATOM 670 O O . LYS A 1 93 ? 34.812 3.012 -43.164 1.00 94.62 93 LYS A O 1
ATOM 675 N N . VAL A 1 94 ? 36.937 3.748 -43.139 1.00 95.62 94 VAL A N 1
ATOM 676 C CA . VAL A 1 94 ? 37.175 3.463 -41.713 1.00 95.62 94 VAL A CA 1
ATOM 677 C C . VAL A 1 94 ? 36.212 4.248 -40.812 1.00 95.62 94 VAL A C 1
ATOM 679 O O . VAL A 1 94 ? 35.659 3.695 -39.859 1.00 95.62 94 VAL A O 1
ATOM 682 N N . LEU A 1 95 ? 35.962 5.530 -41.103 1.00 95.75 95 LEU A N 1
ATOM 683 C CA . LEU A 1 95 ? 35.002 6.341 -40.338 1.00 95.75 95 LEU A CA 1
ATOM 684 C C . LEU A 1 95 ? 33.570 5.792 -40.437 1.00 95.75 95 LEU A C 1
ATOM 686 O O . LEU A 1 95 ? 32.852 5.745 -39.438 1.00 95.75 95 LEU A O 1
ATOM 690 N N . VAL A 1 96 ? 33.170 5.351 -41.627 1.00 95.50 96 VAL A N 1
ATOM 691 C CA . VAL A 1 96 ? 31.838 4.800 -41.908 1.00 95.50 96 VAL A CA 1
ATOM 692 C C . VAL A 1 96 ? 31.657 3.427 -41.258 1.00 95.50 96 VAL A C 1
ATOM 694 O O . VAL A 1 96 ? 30.610 3.173 -40.667 1.00 95.50 96 VAL A O 1
ATOM 697 N N . GLU A 1 97 ? 32.677 2.567 -41.269 1.00 93.25 97 GLU A N 1
ATOM 698 C CA . GLU A 1 97 ? 32.668 1.293 -40.533 1.00 93.25 97 GLU A CA 1
ATOM 699 C C . GLU A 1 97 ? 32.524 1.513 -39.020 1.00 93.25 97 GLU A C 1
ATOM 701 O O . GLU A 1 97 ? 31.720 0.851 -38.358 1.00 93.25 97 GLU A O 1
ATOM 706 N N . ASN A 1 98 ? 33.228 2.503 -38.466 1.00 95.50 98 ASN A N 1
ATOM 707 C CA . ASN A 1 98 ? 33.075 2.878 -37.061 1.00 95.50 98 ASN A CA 1
ATOM 708 C C . ASN A 1 98 ? 31.664 3.405 -36.749 1.00 95.50 98 ASN A C 1
ATOM 710 O O . ASN A 1 98 ? 31.089 3.044 -35.718 1.00 95.50 98 ASN A O 1
ATOM 714 N N . ALA A 1 99 ? 31.083 4.215 -37.639 1.00 94.94 99 ALA A N 1
ATOM 715 C CA . ALA A 1 99 ? 29.706 4.687 -37.503 1.00 94.94 99 ALA A CA 1
ATOM 716 C C . ALA A 1 99 ? 28.692 3.528 -37.550 1.00 94.94 99 ALA A C 1
ATOM 718 O O . ALA A 1 99 ? 27.765 3.506 -36.738 1.00 94.94 99 ALA A O 1
ATOM 719 N N . ALA A 1 100 ? 28.901 2.531 -38.421 1.00 94.06 100 ALA A N 1
ATOM 720 C CA . ALA A 1 100 ? 28.069 1.324 -38.501 1.00 94.06 100 ALA A CA 1
ATOM 721 C C . ALA A 1 100 ? 28.080 0.553 -37.176 1.00 94.06 100 ALA A C 1
ATOM 723 O O . ALA A 1 100 ? 27.032 0.209 -36.626 1.00 94.06 100 ALA A O 1
ATOM 724 N N . ASN A 1 101 ? 29.276 0.342 -36.622 1.00 95.25 101 ASN A N 1
ATOM 725 C CA . ASN A 1 101 ? 29.450 -0.344 -35.346 1.00 95.25 101 ASN A CA 1
ATOM 726 C C . ASN A 1 101 ? 28.729 0.393 -34.208 1.00 95.25 101 ASN A C 1
ATOM 728 O O . ASN A 1 101 ? 28.047 -0.239 -33.401 1.00 95.25 101 ASN A O 1
ATOM 732 N N . LYS A 1 102 ? 28.817 1.730 -34.170 1.00 95.12 102 LYS A N 1
ATOM 733 C CA . LYS A 1 102 ? 28.131 2.550 -33.160 1.00 95.12 102 LYS A CA 1
ATOM 734 C C . LYS A 1 102 ? 26.610 2.539 -33.308 1.00 95.12 102 LYS A C 1
ATOM 736 O O . LYS A 1 102 ? 25.918 2.454 -32.296 1.00 95.12 102 LYS A O 1
ATOM 741 N N . ALA A 1 103 ? 26.086 2.564 -34.533 1.00 95.12 103 ALA A N 1
ATOM 742 C CA . ALA A 1 103 ? 24.650 2.432 -34.781 1.00 95.12 103 ALA A CA 1
ATOM 743 C C . ALA A 1 103 ? 24.125 1.051 -34.346 1.00 95.12 103 ALA A C 1
ATOM 745 O O . ALA A 1 103 ? 23.103 0.955 -33.667 1.00 95.12 103 ALA A O 1
ATOM 746 N N . SER A 1 104 ? 24.864 -0.019 -34.656 1.00 94.38 104 SER A N 1
ATOM 747 C CA . SER A 1 104 ? 24.540 -1.386 -34.228 1.00 94.38 104 SER A CA 1
ATOM 748 C C . SER A 1 104 ? 24.535 -1.532 -32.699 1.00 94.38 104 SER A C 1
ATOM 750 O O . SER A 1 104 ? 23.593 -2.079 -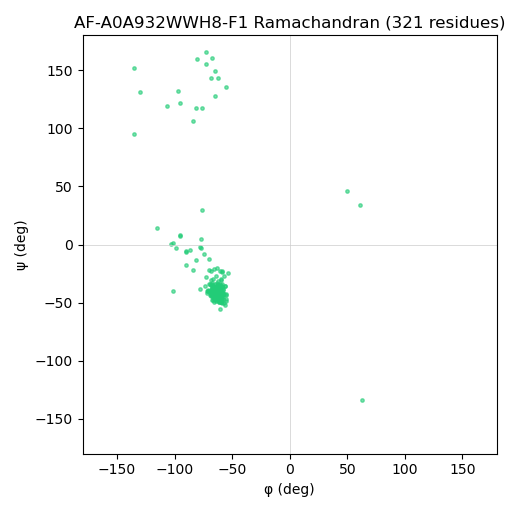32.118 1.00 94.38 104 SER A O 1
ATOM 752 N N . GLU A 1 105 ? 25.540 -0.968 -32.023 1.00 96.38 105 GLU A N 1
ATOM 753 C CA . GLU A 1 105 ? 25.594 -0.901 -30.560 1.00 96.38 105 GLU A CA 1
ATOM 754 C C . GLU A 1 105 ? 24.389 -0.131 -29.988 1.00 96.38 105 GLU A C 1
ATOM 756 O O . GLU A 1 105 ? 23.707 -0.629 -29.089 1.00 96.38 105 GLU A O 1
ATOM 761 N N . GLY A 1 106 ? 24.057 1.030 -30.563 1.00 96.88 106 GLY A N 1
ATOM 762 C CA . GLY A 1 106 ? 22.889 1.828 -30.181 1.00 96.88 106 GLY A CA 1
ATOM 763 C C . GLY A 1 106 ? 21.562 1.080 -30.350 1.00 96.88 106 GLY A C 1
ATOM 764 O O . GLY A 1 106 ? 20.700 1.133 -29.468 1.00 96.88 106 GLY A O 1
ATOM 765 N N . LYS A 1 107 ? 21.408 0.313 -31.437 1.00 95.62 107 LYS A N 1
ATOM 766 C CA . LYS A 1 107 ? 20.242 -0.554 -31.665 1.00 95.62 107 LYS A CA 1
ATOM 767 C C . LYS A 1 107 ? 20.135 -1.642 -30.596 1.00 95.62 107 LYS A C 1
ATOM 769 O O . LYS A 1 107 ? 19.050 -1.872 -30.058 1.00 95.62 107 LYS A O 1
ATOM 774 N N . LYS A 1 108 ? 21.254 -2.288 -30.250 1.00 96.81 108 LYS A N 1
ATOM 775 C CA . LYS A 1 108 ? 21.298 -3.323 -29.206 1.00 96.81 108 LYS A CA 1
ATOM 776 C C . LYS A 1 108 ? 20.900 -2.762 -27.839 1.00 96.81 108 LYS A C 1
ATOM 778 O O . LYS A 1 108 ? 20.090 -3.375 -27.151 1.00 96.81 108 LYS A O 1
ATOM 783 N N . ILE A 1 109 ? 21.423 -1.591 -27.470 1.00 97.31 109 ILE A N 1
ATOM 784 C CA . ILE A 1 109 ? 21.067 -0.911 -26.215 1.00 97.31 109 ILE A CA 1
ATOM 785 C C . ILE A 1 109 ? 19.578 -0.556 -26.203 1.00 97.31 109 ILE A C 1
ATOM 787 O O . ILE A 1 109 ? 18.889 -0.860 -25.235 1.00 97.31 109 ILE A O 1
ATOM 791 N N . SER A 1 110 ? 19.064 0.016 -27.293 1.00 97.56 110 SER A N 1
ATOM 792 C CA . SER A 1 110 ? 17.644 0.375 -27.404 1.00 97.56 110 SER A CA 1
ATOM 793 C C . SER A 1 110 ? 16.735 -0.851 -27.284 1.00 97.56 110 SER A C 1
ATOM 795 O O . SER A 1 110 ? 15.705 -0.792 -26.624 1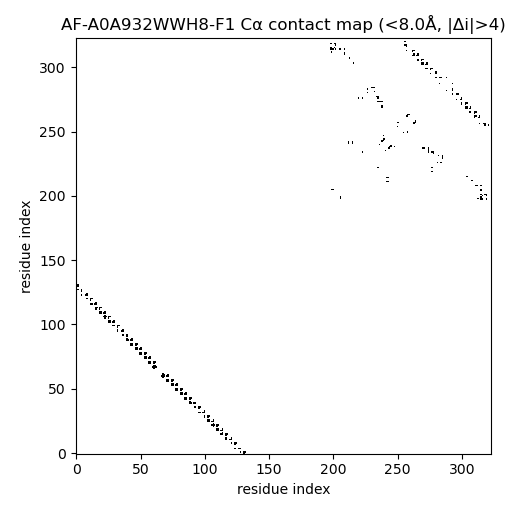.00 97.56 110 SER A O 1
ATOM 797 N N . THR A 1 111 ? 17.147 -1.993 -27.842 1.00 95.62 111 THR A N 1
ATOM 798 C CA . THR A 1 111 ? 16.422 -3.267 -27.694 1.00 95.62 111 THR A CA 1
ATOM 799 C C . THR A 1 111 ? 16.403 -3.727 -26.234 1.00 95.62 111 THR A C 1
ATOM 801 O O . THR A 1 111 ? 15.342 -4.031 -25.701 1.00 95.62 111 THR A O 1
ATOM 804 N N . ALA A 1 112 ? 17.545 -3.678 -25.541 1.00 97.12 112 ALA A N 1
ATOM 805 C CA . ALA A 1 112 ? 17.602 -3.997 -24.114 1.00 97.12 112 ALA A CA 1
ATOM 806 C C . ALA A 1 112 ? 16.758 -3.031 -23.255 1.00 97.12 112 ALA A C 1
ATOM 808 O O . ALA A 1 112 ? 16.201 -3.435 -22.236 1.00 97.12 112 ALA A O 1
ATOM 809 N N . MET A 1 113 ? 16.627 -1.762 -23.663 1.00 97.31 113 MET A N 1
ATOM 810 C CA . MET A 1 113 ? 15.718 -0.813 -23.012 1.00 97.31 113 MET A CA 1
ATOM 811 C C . MET A 1 113 ? 14.251 -1.223 -23.177 1.00 97.31 113 MET A C 1
ATOM 813 O O . MET A 1 113 ? 13.497 -1.113 -22.214 1.00 97.31 113 MET A O 1
ATOM 817 N N . ILE A 1 114 ? 13.842 -1.712 -24.355 1.00 96.25 114 ILE A N 1
ATOM 818 C CA . ILE A 1 114 ? 12.475 -2.209 -24.595 1.00 96.25 114 ILE A CA 1
ATOM 819 C C . ILE A 1 114 ? 12.150 -3.352 -23.624 1.00 96.25 114 ILE A C 1
ATOM 821 O O . ILE A 1 114 ? 11.118 -3.294 -22.950 1.00 96.25 114 ILE A O 1
ATOM 825 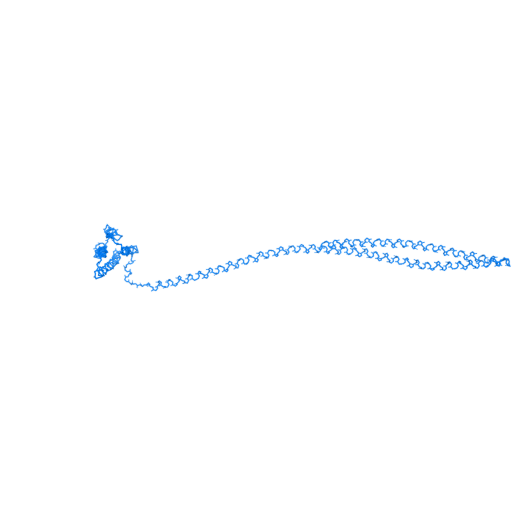N N . ASP A 1 115 ? 13.053 -4.328 -23.498 1.00 96.06 115 ASP A N 1
ATOM 826 C CA . ASP A 1 115 ? 12.909 -5.449 -22.560 1.00 96.06 115 ASP A CA 1
ATOM 827 C C . ASP A 1 115 ? 12.862 -4.954 -21.104 1.00 96.06 115 ASP A C 1
ATOM 829 O O . ASP A 1 115 ? 12.019 -5.373 -20.307 1.00 96.06 115 ASP A O 1
ATOM 833 N N . GLY A 1 116 ? 13.728 -3.996 -20.755 1.00 97.00 116 GLY A N 1
ATOM 834 C CA . GLY A 1 116 ? 13.757 -3.374 -19.432 1.00 97.00 116 GLY A CA 1
ATOM 835 C C . GLY A 1 116 ? 12.447 -2.667 -19.070 1.00 97.00 116 GLY A C 1
ATOM 836 O O . GLY A 1 116 ? 11.961 -2.813 -17.947 1.00 97.00 116 GLY A O 1
ATOM 837 N N . TYR A 1 117 ? 11.836 -1.946 -20.016 1.00 96.31 117 TYR A N 1
ATOM 838 C CA . TYR A 1 117 ? 10.531 -1.314 -19.811 1.00 96.31 117 TYR A CA 1
ATOM 839 C C . TYR A 1 117 ? 9.391 -2.329 -19.684 1.00 96.31 117 TYR A C 1
ATOM 841 O O . TYR A 1 117 ? 8.430 -2.070 -18.960 1.00 96.31 117 TYR A O 1
ATOM 849 N N . GLU A 1 118 ? 9.486 -3.486 -20.338 1.00 93.25 118 GLU A N 1
ATOM 850 C CA . GLU A 1 118 ? 8.505 -4.564 -20.193 1.00 93.25 118 GLU A CA 1
ATOM 851 C C . GLU A 1 118 ? 8.540 -5.178 -18.791 1.00 93.25 118 GLU A C 1
ATOM 853 O O . GLU A 1 118 ? 7.506 -5.256 -18.123 1.00 93.25 118 GLU A O 1
ATOM 858 N N . VAL A 1 119 ? 9.740 -5.493 -18.294 1.00 95.62 119 VAL A N 1
ATOM 859 C CA . VAL A 1 119 ? 9.936 -5.950 -16.910 1.00 95.62 119 VAL A CA 1
ATOM 860 C C . VAL A 1 119 ? 9.474 -4.888 -15.910 1.00 95.62 119 VAL A C 1
ATOM 862 O O . VAL A 1 119 ? 8.798 -5.205 -14.930 1.00 95.62 119 VAL A O 1
ATOM 865 N N . LEU A 1 120 ? 9.799 -3.614 -16.150 1.00 94.88 120 LEU A N 1
ATOM 866 C CA . LEU A 1 120 ? 9.354 -2.511 -15.298 1.00 94.88 120 LEU A CA 1
ATOM 867 C C . LEU A 1 120 ? 7.822 -2.419 -15.251 1.00 94.88 120 LEU A C 1
ATOM 869 O O . LEU A 1 120 ? 7.254 -2.262 -14.171 1.00 94.88 120 LEU A O 1
ATOM 873 N N . SER A 1 121 ? 7.151 -2.556 -16.397 1.00 92.06 121 SER A N 1
ATOM 874 C CA . SER A 1 121 ? 5.689 -2.543 -16.480 1.00 92.06 121 SER A CA 1
ATOM 875 C C . SER A 1 121 ? 5.056 -3.679 -15.668 1.00 92.06 121 SER A C 1
ATOM 877 O O . SER A 1 121 ? 4.097 -3.440 -14.935 1.00 92.06 121 SER A O 1
ATOM 879 N N . ASP A 1 122 ? 5.610 -4.892 -15.732 1.00 93.31 122 ASP A N 1
ATOM 880 C CA . ASP A 1 122 ? 5.158 -6.028 -14.915 1.00 93.31 122 ASP A CA 1
ATOM 881 C C . ASP A 1 122 ? 5.320 -5.754 -13.406 1.00 93.31 122 ASP A C 1
ATOM 883 O O . ASP A 1 122 ? 4.403 -5.974 -12.608 1.00 93.31 122 ASP A O 1
ATOM 887 N N . LYS A 1 123 ? 6.449 -5.164 -12.995 1.00 93.88 123 LYS A N 1
ATOM 888 C CA . LYS A 1 123 ? 6.677 -4.777 -11.592 1.00 93.88 123 LYS A CA 1
ATOM 889 C C . LYS A 1 123 ? 5.725 -3.689 -11.105 1.00 93.88 123 LYS A C 1
ATOM 891 O O . LYS A 1 123 ? 5.278 -3.740 -9.954 1.00 93.88 123 LYS A O 1
ATOM 896 N N . ILE A 1 124 ? 5.370 -2.737 -11.964 1.00 92.69 124 ILE A N 1
ATOM 897 C CA . ILE A 1 124 ? 4.367 -1.715 -11.645 1.00 92.69 124 ILE A CA 1
ATOM 898 C C . ILE A 1 124 ? 2.991 -2.365 -11.436 1.00 92.69 124 ILE A C 1
ATOM 900 O O . ILE A 1 124 ? 2.314 -2.037 -10.460 1.00 92.69 124 ILE A O 1
ATOM 904 N N . LEU A 1 125 ? 2.603 -3.335 -12.274 1.00 90.81 125 LEU A N 1
ATOM 905 C CA . LEU A 1 125 ? 1.348 -4.082 -12.111 1.00 90.81 125 LEU A CA 1
ATOM 906 C C . LEU A 1 125 ? 1.311 -4.878 -10.799 1.00 90.81 125 LEU A C 1
ATOM 908 O O . LEU A 1 125 ? 0.331 -4.798 -10.058 1.00 90.81 125 LEU A O 1
ATOM 912 N N . GLN A 1 126 ? 2.391 -5.586 -10.461 1.00 92.69 126 GLN A N 1
ATOM 913 C CA . GLN A 1 126 ? 2.504 -6.300 -9.181 1.00 92.69 126 GLN A CA 1
ATOM 914 C C . GLN A 1 126 ? 2.371 -5.344 -7.988 1.00 92.69 126 GLN A C 1
ATOM 916 O O . GLN A 1 126 ? 1.650 -5.631 -7.032 1.00 92.69 126 GLN A O 1
ATOM 921 N N . THR A 1 127 ? 3.006 -4.173 -8.069 1.00 92.75 127 THR A N 1
ATOM 922 C CA . THR A 1 127 ? 2.912 -3.137 -7.031 1.00 92.75 127 THR A CA 1
ATOM 923 C C . THR A 1 127 ? 1.489 -2.589 -6.909 1.00 92.75 127 THR A C 1
ATOM 925 O O . THR A 1 127 ? 0.992 -2.409 -5.798 1.00 92.75 127 THR A O 1
ATOM 928 N N . LYS A 1 128 ? 0.795 -2.368 -8.034 1.00 90.44 128 LYS A N 1
ATOM 929 C CA . LYS A 1 128 ? -0.612 -1.940 -8.050 1.00 90.44 128 LYS A CA 1
ATOM 930 C C . LYS A 1 128 ? -1.514 -2.957 -7.346 1.00 90.44 128 LYS A C 1
ATOM 932 O O . LYS A 1 128 ? -2.321 -2.559 -6.511 1.00 90.44 128 LYS A O 1
ATOM 937 N N . ASN A 1 129 ? -1.318 -4.249 -7.609 1.00 91.69 129 ASN A N 1
ATOM 938 C CA . ASN A 1 129 ? -2.056 -5.319 -6.932 1.00 91.69 129 ASN A CA 1
ATOM 939 C C . ASN A 1 129 ? -1.782 -5.339 -5.420 1.00 91.69 129 ASN A C 1
ATOM 941 O O . ASN A 1 129 ? -2.709 -5.489 -4.630 1.00 91.69 129 ASN A O 1
ATOM 945 N N . MET A 1 130 ? -0.531 -5.138 -4.990 1.00 92.44 130 MET A N 1
ATOM 946 C CA . MET A 1 130 ? -0.210 -5.035 -3.559 1.00 92.44 130 MET A CA 1
ATOM 947 C C . MET A 1 130 ? -0.890 -3.836 -2.890 1.00 92.44 130 MET A C 1
ATOM 949 O O . MET A 1 130 ? -1.398 -3.972 -1.781 1.00 92.44 130 MET A O 1
ATOM 953 N N . ILE A 1 131 ? -0.929 -2.675 -3.550 1.00 91.12 131 ILE A N 1
ATOM 954 C CA . ILE A 1 131 ? -1.621 -1.486 -3.029 1.00 91.12 131 ILE A CA 1
ATOM 955 C C . ILE A 1 131 ? -3.116 -1.769 -2.838 1.00 91.12 131 ILE A C 1
ATOM 957 O O . ILE A 1 131 ? -3.686 -1.362 -1.825 1.00 91.12 131 ILE A O 1
ATOM 961 N N . ASP A 1 132 ? -3.742 -2.476 -3.779 1.00 91.25 132 ASP A N 1
ATOM 962 C CA . ASP A 1 132 ? -5.151 -2.861 -3.676 1.00 91.25 132 ASP A CA 1
ATOM 963 C C . ASP A 1 132 ? -5.393 -3.814 -2.494 1.00 91.25 132 ASP A C 1
ATOM 965 O O . ASP A 1 132 ? -6.247 -3.555 -1.645 1.00 91.25 132 ASP A O 1
ATOM 969 N N . LEU A 1 133 ? -4.548 -4.840 -2.346 1.00 93.88 133 LEU A N 1
ATOM 970 C CA . LEU A 1 133 ? -4.587 -5.750 -1.197 1.00 93.88 133 LEU A CA 1
ATOM 971 C C . LEU A 1 133 ? -4.414 -5.014 0.139 1.00 93.88 133 LEU A C 1
ATOM 973 O O . LEU A 1 133 ? -5.142 -5.295 1.090 1.00 93.88 133 LEU A O 1
ATOM 977 N N . VAL A 1 134 ? -3.489 -4.051 0.222 1.00 93.75 134 VAL A N 1
ATOM 978 C CA . VAL A 1 134 ? -3.298 -3.219 1.423 1.00 93.75 134 VAL A CA 1
ATOM 979 C C . VAL A 1 134 ? -4.536 -2.372 1.704 1.00 93.75 134 VAL A C 1
ATOM 981 O O . VAL A 1 134 ? -4.930 -2.244 2.863 1.00 93.75 134 VAL A O 1
ATOM 984 N N . SER A 1 135 ? -5.176 -1.817 0.672 1.00 92.81 135 SER A N 1
ATOM 985 C CA . SER A 1 135 ? -6.412 -1.041 0.813 1.00 92.81 135 SER A CA 1
ATOM 986 C C . SER A 1 135 ? -7.547 -1.896 1.382 1.00 92.81 135 SER A C 1
ATOM 988 O O . SER A 1 135 ? -8.194 -1.498 2.352 1.00 92.81 135 SER A O 1
ATOM 990 N N . VAL A 1 136 ? -7.745 -3.101 0.840 1.00 95.62 136 VAL A N 1
ATOM 991 C CA . VAL A 1 136 ? -8.744 -4.063 1.331 1.00 95.62 136 VAL A CA 1
ATOM 992 C C . VAL A 1 136 ? -8.440 -4.486 2.771 1.00 95.62 136 VAL A C 1
ATOM 994 O O . VAL A 1 136 ? -9.322 -4.427 3.628 1.00 95.62 136 VAL A O 1
ATOM 997 N N . ALA A 1 137 ? -7.190 -4.847 3.071 1.00 97.25 137 ALA A N 1
ATOM 998 C CA . ALA A 1 137 ? -6.773 -5.217 4.423 1.00 97.25 137 ALA A CA 1
ATOM 999 C C . ALA A 1 137 ? -6.980 -4.069 5.423 1.00 97.25 137 ALA A C 1
ATOM 1001 O O . ALA A 1 137 ? -7.449 -4.297 6.535 1.00 97.25 137 ALA A O 1
ATOM 1002 N N . SER A 1 138 ? -6.698 -2.828 5.016 1.00 97.31 138 SER A N 1
ATOM 1003 C CA . SER A 1 138 ? -6.899 -1.638 5.852 1.00 97.31 138 SER A CA 1
ATOM 1004 C C . SER A 1 138 ? -8.378 -1.385 6.141 1.00 97.31 138 SER A C 1
ATOM 1006 O O . SER A 1 138 ? -8.736 -1.023 7.262 1.00 97.31 138 SER A O 1
ATOM 1008 N N . GLN A 1 139 ? -9.259 -1.607 5.159 1.00 96.75 139 GLN A N 1
ATOM 1009 C CA . GLN A 1 139 ? -10.705 -1.525 5.375 1.00 96.75 139 GLN A CA 1
ATOM 1010 C C . GLN A 1 139 ? -11.186 -2.591 6.361 1.00 96.75 139 GLN A C 1
ATOM 1012 O O . GLN A 1 139 ? -11.970 -2.284 7.258 1.00 96.75 139 GLN A O 1
ATOM 1017 N N . GLU A 1 140 ? -10.703 -3.826 6.235 1.00 97.38 140 GLU A N 1
ATOM 1018 C CA . GLU A 1 140 ? -11.079 -4.905 7.148 1.00 97.38 140 GLU A CA 1
ATOM 1019 C C . GLU A 1 140 ? -10.549 -4.664 8.568 1.00 97.38 140 GLU A C 1
ATOM 1021 O O . GLU A 1 140 ? -11.284 -4.804 9.544 1.00 97.38 140 GLU A O 1
ATOM 1026 N N . GLN A 1 141 ? -9.314 -4.178 8.693 1.00 97.81 141 GLN A N 1
ATOM 1027 C CA . GLN A 1 141 ? -8.746 -3.766 9.973 1.00 97.81 141 GLN A CA 1
ATOM 1028 C C . GLN A 1 141 ? -9.555 -2.629 10.613 1.00 97.81 141 GLN A C 1
ATOM 1030 O O . GLN A 1 141 ? -9.811 -2.662 11.815 1.00 97.81 141 GLN A O 1
ATOM 1035 N N . SER A 1 142 ? -10.008 -1.648 9.825 1.00 98.00 142 SER A N 1
ATOM 1036 C CA . SER A 1 142 ? -10.866 -0.563 10.314 1.00 98.00 142 SER A CA 1
ATOM 1037 C C . SER A 1 142 ? -12.193 -1.089 10.875 1.00 98.00 142 SER A C 1
ATOM 1039 O O . SER A 1 142 ? -12.595 -0.688 11.972 1.00 98.00 142 SER A O 1
ATOM 1041 N N . LYS A 1 143 ? -12.835 -2.050 10.194 1.00 97.69 143 LYS A N 1
ATOM 1042 C CA . LYS A 1 143 ? -14.029 -2.733 10.723 1.00 97.69 143 LYS A CA 1
ATOM 1043 C C . LYS A 1 143 ? -13.724 -3.488 12.017 1.00 97.69 143 LYS A C 1
ATOM 1045 O O . LYS A 1 143 ? -14.481 -3.362 12.977 1.00 97.69 143 LYS A O 1
ATOM 1050 N N . GLY A 1 144 ? -12.610 -4.221 12.068 1.00 98.06 144 GLY A N 1
ATOM 1051 C CA . GLY A 1 144 ? -12.173 -4.938 13.268 1.00 98.06 144 GLY A CA 1
ATOM 1052 C C . GLY A 1 144 ? -11.957 -4.004 14.462 1.00 98.06 144 GLY A C 1
ATOM 1053 O O . GLY A 1 144 ? -12.425 -4.282 15.562 1.00 98.06 144 GLY A O 1
ATOM 1054 N N . ILE A 1 145 ? -11.340 -2.840 14.244 1.00 97.88 145 ILE A N 1
ATOM 1055 C CA . ILE A 1 145 ? -11.173 -1.812 15.283 1.00 97.88 145 ILE A CA 1
ATOM 1056 C C . ILE A 1 145 ? -12.529 -1.281 15.760 1.00 97.88 145 ILE A C 1
ATOM 1058 O O . ILE A 1 145 ? -12.724 -1.103 16.961 1.00 97.88 145 ILE A O 1
ATOM 1062 N N . SER A 1 146 ? -13.489 -1.062 14.856 1.00 97.88 146 SER A N 1
ATOM 1063 C CA . SER A 1 146 ? -14.843 -0.647 15.246 1.00 97.88 146 SER A CA 1
ATOM 1064 C C . SER A 1 146 ? -15.535 -1.696 16.125 1.00 97.88 146 SER A C 1
ATOM 1066 O O . SER A 1 146 ? -16.148 -1.338 17.130 1.00 97.88 146 SER A O 1
ATOM 1068 N N . GLN A 1 147 ? -15.386 -2.986 15.808 1.00 97.50 147 GLN A N 1
ATOM 1069 C CA . GLN A 1 147 ? -15.905 -4.077 16.638 1.00 97.50 147 GLN A CA 1
ATOM 1070 C C . GLN A 1 147 ? -15.237 -4.124 18.017 1.00 97.50 147 GLN A C 1
ATOM 1072 O O . GLN A 1 147 ? -15.932 -4.263 19.023 1.00 97.50 147 GLN A O 1
ATOM 1077 N N . ILE A 1 148 ? -13.911 -3.957 18.080 1.00 98.00 148 ILE A N 1
ATOM 1078 C CA . ILE A 1 148 ? -13.167 -3.878 19.346 1.00 98.00 148 ILE A CA 1
ATOM 1079 C C . ILE A 1 148 ? -13.675 -2.708 20.189 1.00 98.00 148 ILE A C 1
ATOM 1081 O O . ILE A 1 148 ? -13.936 -2.883 21.375 1.00 98.00 148 ILE A O 1
ATOM 1085 N N . ASN A 1 149 ? -13.866 -1.533 19.588 1.00 97.31 149 ASN A N 1
ATOM 1086 C CA . ASN A 1 149 ? -14.358 -0.357 20.303 1.00 97.31 149 ASN A CA 1
ATOM 1087 C C . ASN A 1 149 ? -15.757 -0.600 20.901 1.00 97.31 149 ASN A C 1
ATOM 1089 O O . ASN A 1 149 ? -15.996 -0.315 22.073 1.00 97.31 149 ASN A O 1
ATOM 1093 N N . ASN A 1 150 ? -16.655 -1.235 20.140 1.00 97.62 150 ASN A N 1
ATOM 1094 C CA . ASN A 1 150 ? -17.970 -1.629 20.648 1.00 97.62 150 ASN A CA 1
ATOM 1095 C C . ASN A 1 150 ? -17.861 -2.613 21.825 1.00 97.62 150 ASN A C 1
ATOM 1097 O O . ASN A 1 150 ? -18.552 -2.447 22.828 1.00 97.62 150 ASN A O 1
ATOM 1101 N N . ALA A 1 151 ? -16.979 -3.613 21.734 1.00 97.75 151 ALA A N 1
ATOM 1102 C CA . ALA A 1 151 ? -16.754 -4.565 22.820 1.00 97.75 151 ALA A CA 1
ATOM 1103 C C . ALA A 1 151 ? -16.205 -3.881 24.083 1.00 97.75 151 ALA A C 1
ATOM 1105 O O . ALA A 1 151 ? -16.678 -4.159 25.182 1.00 97.75 151 ALA A O 1
ATOM 1106 N N . VAL A 1 152 ? -15.263 -2.944 23.932 1.00 98.06 152 VAL A N 1
ATOM 1107 C CA . VAL A 1 152 ? -14.727 -2.145 25.046 1.00 98.06 152 VAL A CA 1
ATOM 1108 C C . VAL A 1 152 ? -15.823 -1.299 25.694 1.00 98.06 152 VAL A C 1
ATOM 1110 O O . VAL A 1 152 ? -15.907 -1.265 26.916 1.00 98.06 152 VAL A O 1
ATOM 1113 N N . SER A 1 153 ? -16.711 -0.686 24.907 1.00 97.94 153 SER A N 1
ATOM 1114 C CA . SER A 1 153 ? -17.849 0.075 25.440 1.00 97.94 153 SER A CA 1
ATOM 1115 C C . SER A 1 153 ? -18.829 -0.801 26.236 1.00 97.94 153 SER A C 1
ATOM 1117 O O . SER A 1 153 ? -19.328 -0.373 27.276 1.00 97.94 153 SER A O 1
ATOM 1119 N N . ILE A 1 154 ? -19.070 -2.042 25.800 1.00 97.88 154 ILE A N 1
ATOM 1120 C CA . ILE A 1 154 ? -19.892 -3.007 26.550 1.00 97.88 154 ILE A CA 1
ATOM 1121 C C . ILE A 1 154 ? -19.205 -3.403 27.862 1.00 97.88 154 ILE A C 1
ATOM 1123 O O . ILE A 1 154 ? -19.860 -3.456 28.901 1.00 97.88 154 ILE A O 1
ATOM 1127 N N . ILE A 1 155 ? -17.895 -3.664 27.831 1.00 97.88 155 ILE A N 1
ATOM 1128 C CA . ILE A 1 155 ? -17.120 -3.991 29.035 1.00 97.88 155 ILE A CA 1
ATOM 1129 C C . ILE A 1 155 ? -17.155 -2.827 30.030 1.00 97.88 155 ILE A C 1
ATOM 1131 O O . ILE A 1 155 ? -17.365 -3.064 31.218 1.00 97.88 155 ILE A O 1
ATOM 1135 N N . ASP A 1 156 ? -16.998 -1.588 29.562 1.00 98.31 156 ASP A N 1
ATOM 1136 C CA . ASP A 1 156 ? -17.084 -0.390 30.403 1.00 98.31 156 ASP A CA 1
ATOM 1137 C C . ASP A 1 156 ? -18.463 -0.273 31.066 1.00 98.31 156 ASP A C 1
ATOM 1139 O O . ASP A 1 156 ? -18.559 -0.153 32.287 1.00 98.31 156 ASP A O 1
ATOM 1143 N N . LYS A 1 157 ? -19.542 -0.442 30.291 1.00 98.00 157 LYS A N 1
ATOM 1144 C CA . LYS A 1 157 ? -20.907 -0.461 30.827 1.00 98.00 157 LYS A CA 1
ATOM 1145 C C . LYS A 1 157 ? -21.091 -1.540 31.902 1.00 98.00 157 LYS A C 1
ATOM 1147 O O . LYS A 1 157 ? -21.560 -1.231 32.993 1.00 98.00 157 LYS A O 1
ATOM 1152 N N . ASN A 1 158 ? -20.695 -2.781 31.624 1.00 97.94 158 ASN A N 1
ATOM 1153 C CA . ASN A 1 158 ? -20.808 -3.880 32.589 1.00 97.94 158 ASN A CA 1
ATOM 1154 C C . ASN A 1 158 ? -19.958 -3.629 33.846 1.00 97.94 158 ASN A C 1
ATOM 1156 O O . ASN A 1 158 ? -20.351 -4.002 34.950 1.00 97.94 158 ASN A O 1
ATOM 1160 N N . THR A 1 159 ? -18.797 -2.986 33.692 1.00 98.06 159 THR A N 1
ATOM 1161 C CA . THR A 1 159 ? -17.938 -2.593 34.817 1.00 98.06 159 THR A CA 1
ATOM 1162 C C . THR A 1 159 ? -18.646 -1.571 35.704 1.00 98.06 159 THR A C 1
ATOM 1164 O O . THR A 1 159 ? -18.649 -1.719 36.926 1.00 98.06 159 THR A O 1
ATOM 1167 N N . GLN A 1 160 ? -19.305 -0.574 35.107 1.00 97.69 160 GLN A N 1
ATOM 1168 C CA . GLN A 1 160 ? -20.089 0.416 35.847 1.00 97.69 160 GLN A CA 1
ATOM 1169 C C . GLN A 1 160 ? -21.314 -0.203 36.534 1.00 97.69 160 GLN A C 1
ATOM 1171 O O . GLN A 1 160 ? -21.570 0.102 37.698 1.00 97.69 160 GLN A O 1
ATOM 1176 N N . GLU A 1 161 ? -22.038 -1.101 35.859 1.00 97.50 161 GLU A N 1
ATOM 1177 C CA . GLU A 1 161 ? -23.155 -1.848 36.458 1.00 97.50 161 GLU A CA 1
ATOM 1178 C C . GLU A 1 161 ? -22.686 -2.688 37.653 1.00 97.50 161 GLU A C 1
ATOM 1180 O O . GLU A 1 161 ? -23.287 -2.615 38.722 1.00 97.50 161 GLU A O 1
ATOM 1185 N N . SER A 1 162 ? -21.555 -3.390 37.521 1.00 96.56 162 SER A N 1
ATOM 1186 C CA . SER A 1 162 ? -20.963 -4.174 38.615 1.00 96.56 162 SER A CA 1
ATOM 1187 C C . SER A 1 162 ? -20.572 -3.297 39.809 1.00 96.56 162 SER A C 1
ATOM 1189 O O . SER A 1 162 ? -20.773 -3.682 40.960 1.00 96.56 162 SER A O 1
ATOM 1191 N N . ALA A 1 163 ? -20.027 -2.102 39.560 1.00 97.38 163 ALA A N 1
ATOM 1192 C CA . ALA A 1 163 ? -19.694 -1.151 40.618 1.00 97.38 163 ALA A CA 1
ATOM 1193 C C . ALA A 1 163 ? -20.949 -0.610 41.326 1.00 97.38 163 ALA A C 1
ATOM 1195 O O . ALA A 1 163 ? -20.961 -0.487 42.552 1.00 97.38 163 ALA A O 1
ATOM 1196 N N . ALA A 1 164 ? -22.014 -0.319 40.573 1.00 96.94 164 ALA A N 1
ATOM 1197 C CA . ALA A 1 164 ? -23.292 0.119 41.129 1.00 96.94 164 ALA A CA 1
ATOM 1198 C C . ALA A 1 164 ? -23.961 -0.985 41.962 1.00 96.94 164 ALA A C 1
ATOM 1200 O O . ALA A 1 164 ? -24.466 -0.719 43.052 1.00 96.94 164 ALA A O 1
ATOM 1201 N N . GLU A 1 165 ? -23.923 -2.229 41.486 1.00 97.44 165 GLU A N 1
ATOM 1202 C CA . GLU A 1 165 ? -24.445 -3.384 42.214 1.00 97.44 165 GLU A CA 1
ATOM 1203 C C . GLU A 1 165 ? -23.660 -3.633 43.508 1.00 97.44 165 GLU A C 1
ATOM 1205 O O . GLU A 1 165 ? -24.262 -3.806 44.567 1.00 97.44 165 GLU A O 1
ATOM 1210 N N . ALA A 1 166 ? -22.327 -3.543 43.467 1.00 97.62 166 ALA A N 1
ATOM 1211 C CA . ALA A 1 166 ? -21.488 -3.634 44.661 1.00 97.62 166 ALA A CA 1
ATOM 1212 C C . ALA A 1 166 ? -21.825 -2.545 45.698 1.00 97.62 166 ALA A C 1
ATOM 1214 O O . ALA A 1 166 ? -21.907 -2.839 46.891 1.00 97.62 166 ALA A O 1
ATOM 1215 N N . ALA A 1 167 ? -22.080 -1.309 45.257 1.00 96.00 167 ALA A N 1
ATOM 1216 C CA . ALA A 1 167 ? -22.543 -0.241 46.142 1.00 96.00 167 ALA A CA 1
ATOM 1217 C C . ALA A 1 167 ? -23.928 -0.547 46.745 1.00 96.00 167 ALA A C 1
ATOM 1219 O O . ALA A 1 167 ? -24.159 -0.297 47.926 1.00 96.00 167 ALA A O 1
ATOM 1220 N N . GLY A 1 168 ? -24.839 -1.139 45.966 1.00 95.38 168 GLY A N 1
ATOM 1221 C CA . GLY A 1 168 ? -26.135 -1.608 46.466 1.00 95.38 168 GLY A CA 1
ATOM 1222 C C . GLY A 1 168 ? -26.006 -2.706 47.529 1.00 95.38 168 GLY A C 1
ATOM 1223 O O . GLY A 1 168 ? -26.722 -2.682 48.530 1.00 95.38 168 GLY A O 1
ATOM 1224 N N . ILE A 1 169 ? -25.061 -3.634 47.353 1.00 96.00 169 ILE A N 1
ATOM 1225 C CA . ILE A 1 169 ? -24.756 -4.683 48.337 1.00 96.00 169 ILE A CA 1
ATOM 1226 C C . ILE A 1 169 ? -24.230 -4.079 49.645 1.00 96.00 169 ILE A C 1
ATOM 1228 O O . ILE A 1 169 ? -24.621 -4.544 50.715 1.00 96.00 169 ILE A O 1
ATOM 1232 N N . ASP A 1 170 ? -23.388 -3.043 49.587 1.00 95.81 170 ASP A N 1
ATOM 1233 C CA . ASP A 1 170 ? -22.885 -2.351 50.785 1.00 95.81 170 ASP A CA 1
ATOM 1234 C C . ASP A 1 170 ? -24.026 -1.714 51.600 1.00 95.81 170 ASP A C 1
ATOM 1236 O O . ASP A 1 170 ? -24.126 -1.910 52.816 1.00 95.81 170 ASP A O 1
ATOM 1240 N N . VAL A 1 171 ? -24.963 -1.046 50.916 1.00 95.81 171 VAL A N 1
ATOM 1241 C CA . VAL A 1 171 ? -26.174 -0.495 51.546 1.00 95.81 171 VAL A CA 1
ATOM 1242 C C . VAL A 1 171 ? -27.001 -1.604 52.196 1.00 95.81 171 VAL A C 1
ATOM 1244 O O . VAL A 1 171 ? -27.347 -1.502 53.375 1.00 95.81 171 VAL A O 1
ATOM 1247 N N . LEU A 1 172 ? -27.267 -2.693 51.468 1.00 95.12 172 LEU A N 1
ATOM 1248 C CA . LEU A 1 172 ? -28.029 -3.829 51.987 1.00 95.12 172 LEU A CA 1
ATOM 1249 C C . LEU A 1 172 ? -27.348 -4.464 53.209 1.00 95.12 172 LEU A C 1
ATOM 1251 O O . LEU A 1 172 ? -28.013 -4.795 54.191 1.00 95.12 172 LEU A O 1
ATOM 1255 N N . ALA A 1 173 ? -26.022 -4.613 53.188 1.00 96.50 173 ALA A N 1
ATOM 1256 C CA . ALA A 1 173 ? -25.261 -5.141 54.316 1.00 96.50 173 ALA A CA 1
ATOM 1257 C C . ALA A 1 173 ? -25.399 -4.250 55.563 1.00 96.50 173 ALA A C 1
ATOM 1259 O O . ALA A 1 173 ? -25.561 -4.761 56.676 1.00 96.50 173 ALA A O 1
ATOM 1260 N N . SER A 1 174 ? -25.399 -2.925 55.383 1.00 96.06 174 SER A N 1
ATOM 1261 C CA . SER A 1 174 ? -25.642 -1.957 56.458 1.00 96.06 174 SER A CA 1
ATOM 1262 C C . SER A 1 174 ? -27.061 -2.072 57.035 1.00 96.06 174 SER A C 1
ATOM 1264 O O . SER A 1 174 ? -27.239 -2.109 58.256 1.00 96.06 174 SER A O 1
ATOM 1266 N N . GLU A 1 175 ? -28.078 -2.222 56.182 1.00 95.12 175 GLU A N 1
ATOM 1267 C CA . GLU A 1 175 ? -29.465 -2.432 56.618 1.00 95.12 175 GLU A CA 1
ATOM 1268 C C . GLU A 1 175 ? -29.639 -3.741 57.399 1.00 95.12 175 GLU A C 1
ATOM 1270 O O . GLU A 1 175 ? -30.269 -3.759 58.461 1.00 95.12 175 GLU A O 1
ATOM 1275 N N . VAL A 1 176 ? -29.038 -4.833 56.918 1.00 95.62 176 VAL A N 1
ATOM 1276 C CA . VAL A 1 176 ? -29.051 -6.134 57.604 1.00 95.62 176 VAL A CA 1
ATOM 1277 C C . VAL A 1 176 ? -28.358 -6.040 58.964 1.00 95.62 176 VAL A C 1
ATOM 1279 O O . VAL A 1 176 ? -28.861 -6.589 59.949 1.00 95.62 176 VAL A O 1
ATOM 1282 N N . LYS A 1 177 ? -27.242 -5.306 59.059 1.00 95.69 177 LYS A N 1
ATOM 1283 C CA . LYS A 1 177 ? -26.566 -5.042 60.336 1.00 95.69 177 LYS A CA 1
ATOM 1284 C C . LYS A 1 177 ? -27.491 -4.312 61.312 1.00 95.69 177 LYS A C 1
ATOM 1286 O O . LYS A 1 177 ? -27.659 -4.774 62.440 1.00 95.69 177 LYS A O 1
ATOM 1291 N N . LEU A 1 178 ? -28.139 -3.234 60.870 1.00 95.00 178 LEU A N 1
ATOM 1292 C CA . LEU A 1 178 ? -29.078 -2.468 61.694 1.00 95.00 178 LEU A CA 1
ATOM 1293 C C . LEU A 1 178 ? -30.260 -3.331 62.167 1.00 95.00 178 LEU A C 1
ATOM 1295 O O . LEU A 1 178 ? -30.689 -3.240 63.319 1.00 95.00 178 LEU A O 1
ATOM 1299 N N . LEU A 1 179 ? -30.795 -4.182 61.289 1.00 93.56 179 LEU A N 1
ATOM 1300 C CA . LEU A 1 179 ? -31.864 -5.113 61.641 1.00 93.56 179 LEU A CA 1
ATOM 1301 C C . LEU A 1 179 ? -31.415 -6.104 62.724 1.00 93.56 179 LEU A C 1
ATOM 1303 O O . LEU A 1 179 ? -32.153 -6.338 63.681 1.00 93.56 179 LEU A O 1
ATOM 1307 N N . SER A 1 180 ? -30.206 -6.651 62.600 1.00 94.94 180 SER A N 1
ATOM 1308 C CA . SER A 1 180 ? -29.622 -7.563 63.589 1.00 94.94 180 SER A CA 1
ATOM 1309 C C . SER A 1 180 ? -29.469 -6.897 64.963 1.00 94.94 180 SER A C 1
ATOM 1311 O O . SER A 1 180 ? -29.887 -7.456 65.978 1.00 94.94 180 SER A O 1
ATOM 1313 N N . GLU A 1 181 ? -28.966 -5.659 64.999 1.00 93.25 181 GLU A N 1
ATOM 1314 C CA . GLU A 1 181 ? -28.851 -4.863 66.230 1.00 93.25 181 GLU A CA 1
ATOM 1315 C C . GLU A 1 181 ? -30.219 -4.634 66.895 1.00 93.25 181 GLU A C 1
ATOM 1317 O O . GLU A 1 181 ? -30.364 -4.789 68.111 1.00 93.25 181 GLU A O 1
ATOM 1322 N N . ARG A 1 182 ? -31.259 -4.345 66.101 1.00 89.81 182 ARG A N 1
ATOM 1323 C CA . ARG A 1 182 ? -32.636 -4.206 66.606 1.00 89.81 182 ARG A CA 1
ATOM 1324 C C . ARG A 1 182 ? -33.184 -5.512 67.173 1.00 89.81 182 ARG A C 1
ATOM 1326 O O . ARG A 1 182 ? -33.795 -5.493 68.239 1.00 89.81 182 ARG A O 1
ATOM 1333 N N . LEU A 1 183 ? -32.973 -6.637 66.492 1.00 87.00 183 LEU A N 1
ATOM 1334 C CA . LEU A 1 183 ? -33.424 -7.948 66.969 1.00 87.00 183 LEU A CA 1
ATOM 1335 C C . LEU A 1 183 ? -32.756 -8.325 68.297 1.00 87.00 183 LEU A C 1
ATOM 1337 O O . LEU A 1 183 ? -33.436 -8.807 69.203 1.00 87.00 183 LEU A O 1
ATOM 1341 N N . LEU A 1 184 ? -31.457 -8.048 68.441 1.00 88.25 184 LEU A N 1
ATOM 1342 C CA . LEU A 1 184 ? -30.731 -8.235 69.700 1.00 88.25 184 LEU A CA 1
ATOM 1343 C C . LEU A 1 184 ? -31.304 -7.365 70.822 1.00 88.25 184 LEU A C 1
ATOM 1345 O O . LEU A 1 184 ? -31.528 -7.865 71.924 1.00 88.25 184 LEU A O 1
ATOM 1349 N N . SER A 1 185 ? -31.602 -6.094 70.540 1.00 85.38 185 SER A N 1
AT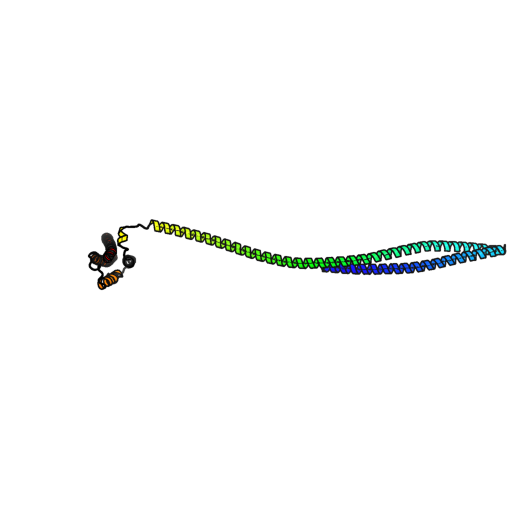OM 1350 C CA . SER A 1 185 ? -32.236 -5.197 71.512 1.00 85.38 185 SER A CA 1
ATOM 1351 C C . SER A 1 185 ? -33.608 -5.715 71.961 1.00 85.38 185 SER A C 1
ATOM 1353 O O . SER A 1 185 ? -33.877 -5.786 73.160 1.00 85.38 185 SER A O 1
ATOM 1355 N N . VAL A 1 186 ? -34.460 -6.156 71.030 1.00 81.19 186 VAL A N 1
ATOM 1356 C CA . VAL A 1 186 ? -35.767 -6.745 71.372 1.00 81.19 186 VAL A CA 1
ATOM 1357 C C . VAL A 1 186 ? -35.592 -7.985 72.247 1.00 81.19 186 VAL A C 1
ATOM 1359 O O . VAL A 1 186 ? -36.266 -8.108 73.268 1.00 81.19 186 VAL A O 1
ATOM 1362 N N . ALA A 1 187 ? -34.667 -8.880 71.893 1.00 78.31 187 ALA A N 1
ATOM 1363 C CA . ALA A 1 187 ? -34.402 -10.089 72.667 1.00 78.31 187 ALA A CA 1
ATOM 1364 C C . ALA A 1 187 ? -33.951 -9.784 74.109 1.00 78.31 187 ALA A C 1
ATOM 1366 O O . ALA A 1 187 ? -34.364 -10.485 75.030 1.00 78.31 187 ALA A O 1
ATOM 1367 N N . GLN A 1 188 ? -33.169 -8.719 74.328 1.00 76.06 188 GLN A N 1
ATOM 1368 C CA . GLN A 1 188 ? -32.730 -8.293 75.666 1.00 76.06 188 GLN A CA 1
ATOM 1369 C C . GLN A 1 188 ? -33.877 -7.800 76.561 1.00 76.06 188 GLN A C 1
ATOM 1371 O O . GLN A 1 188 ? -33.809 -7.945 77.781 1.00 76.06 188 GLN A O 1
ATOM 1376 N N . HIS A 1 189 ? -34.934 -7.229 75.980 1.00 71.31 189 HIS A N 1
ATOM 1377 C CA . HIS A 1 189 ? -36.072 -6.692 76.734 1.00 71.31 189 HIS A CA 1
ATOM 1378 C C . HIS A 1 189 ? -37.200 -7.707 76.977 1.00 71.31 189 HIS A C 1
ATOM 1380 O O . HIS A 1 189 ? -38.149 -7.416 77.711 1.00 71.31 189 HIS A O 1
ATOM 1386 N N . VAL A 1 190 ? -37.114 -8.912 76.409 1.00 70.69 190 VAL A N 1
ATOM 1387 C CA . VAL A 1 190 ? -38.107 -9.969 76.627 1.00 70.69 190 VAL A CA 1
ATOM 1388 C C . VAL A 1 190 ? -37.773 -10.709 77.925 1.00 70.69 190 VAL A C 1
ATOM 1390 O O . VAL A 1 190 ? -36.839 -11.502 77.991 1.00 70.69 190 VAL A O 1
ATOM 1393 N N . THR A 1 191 ? -38.562 -10.472 78.977 1.00 62.97 191 THR A N 1
ATOM 1394 C CA . THR A 1 191 ? -38.461 -11.211 80.247 1.00 62.97 191 THR A CA 1
ATOM 1395 C C . THR A 1 191 ? -39.463 -12.365 80.281 1.00 62.97 191 THR A C 1
ATOM 1397 O O . THR A 1 191 ? -40.673 -12.169 80.158 1.00 62.97 191 THR A O 1
ATOM 1400 N N . TYR A 1 192 ? -38.967 -13.591 80.455 1.00 66.00 192 TYR A N 1
ATOM 1401 C CA . TYR A 1 192 ? -39.800 -14.786 80.606 1.00 66.00 192 TYR A CA 1
ATOM 1402 C C . TYR A 1 192 ? -40.290 -14.906 82.057 1.00 66.00 192 TYR A C 1
ATOM 1404 O O . TYR A 1 192 ? -39.487 -15.057 82.975 1.00 66.00 192 TYR A O 1
ATOM 1412 N N . ARG A 1 193 ? -41.610 -14.841 82.276 1.00 68.12 193 ARG A N 1
ATOM 1413 C CA . ARG A 1 193 ? -42.238 -15.086 83.588 1.00 68.12 193 ARG A CA 1
ATOM 1414 C C . ARG A 1 193 ? -42.943 -16.438 83.565 1.00 68.12 193 ARG A C 1
ATOM 1416 O O . ARG A 1 193 ? -43.879 -16.621 82.788 1.00 68.12 193 ARG A O 1
ATOM 1423 N N . GLU A 1 194 ? -42.533 -17.366 84.432 1.00 67.44 194 GLU A N 1
ATOM 1424 C CA . GLU A 1 194 ? -43.132 -18.711 84.509 1.00 67.44 194 GLU A CA 1
ATOM 1425 C C . GLU A 1 194 ? -44.650 -18.684 84.754 1.00 67.44 194 GLU A C 1
ATOM 1427 O O . GLU A 1 194 ? -45.381 -19.495 84.186 1.00 67.44 194 GLU A O 1
ATOM 1432 N N . GLU A 1 195 ? -45.149 -17.728 85.543 1.00 65.88 195 GLU A N 1
ATOM 1433 C CA . GLU A 1 195 ? -46.583 -17.584 85.837 1.00 65.88 195 GLU A CA 1
ATOM 1434 C C . GLU A 1 195 ? -47.431 -17.351 84.578 1.00 65.88 195 GLU A C 1
ATOM 1436 O O . GLU A 1 195 ? -48.575 -17.812 84.502 1.00 65.88 195 GLU A O 1
ATOM 1441 N N . THR A 1 196 ? -46.859 -16.715 83.551 1.00 69.69 196 THR A N 1
ATOM 1442 C CA . THR A 1 196 ? -47.544 -16.446 82.284 1.00 69.69 196 THR A CA 1
ATOM 1443 C C . THR A 1 196 ? -47.812 -17.732 81.503 1.00 69.69 196 THR A C 1
ATOM 1445 O O . THR A 1 196 ? -48.779 -17.772 80.752 1.00 69.69 196 THR A O 1
ATOM 1448 N N . LYS A 1 197 ? -47.067 -18.830 81.726 1.00 73.06 197 LYS A N 1
ATOM 1449 C CA . LYS A 1 197 ? -47.315 -20.131 81.066 1.00 73.06 197 LYS A CA 1
ATOM 1450 C C . LYS A 1 197 ? -48.741 -20.640 81.308 1.00 73.06 197 LYS A C 1
ATOM 1452 O O . LYS A 1 197 ? -49.359 -21.199 80.405 1.00 73.06 197 LYS A O 1
ATOM 1457 N N . LYS A 1 198 ? -49.294 -20.388 82.501 1.00 73.50 198 LYS A N 1
ATOM 1458 C CA . LYS A 1 198 ? -50.670 -20.772 82.869 1.00 73.50 198 LYS A CA 1
ATOM 1459 C C . LYS A 1 198 ? -51.741 -19.955 82.129 1.00 73.50 198 LYS A C 1
ATOM 1461 O O . LYS A 1 198 ? -52.905 -20.330 82.163 1.00 73.50 198 LYS A O 1
ATOM 1466 N N . GLN A 1 199 ? -51.360 -18.864 81.461 1.00 75.50 199 GLN A N 1
ATOM 1467 C CA . GLN A 1 199 ? -52.254 -17.947 80.746 1.00 75.50 199 GLN A CA 1
ATOM 1468 C C . GLN A 1 199 ? -52.317 -18.206 79.224 1.00 75.50 199 GLN A C 1
ATOM 1470 O O . GLN A 1 199 ? -53.069 -17.514 78.536 1.00 75.50 199 GLN A O 1
ATOM 1475 N N . VAL A 1 200 ? -51.532 -19.157 78.687 1.00 76.88 200 VAL A N 1
ATOM 1476 C CA . VAL A 1 200 ? -51.364 -19.388 77.227 1.00 76.88 200 VAL A CA 1
ATOM 1477 C C . VAL A 1 200 ? -51.901 -20.750 76.758 1.00 76.88 200 VAL A C 1
ATOM 1479 O O . VAL A 1 200 ? -51.611 -21.181 75.648 1.00 76.88 200 VAL A O 1
ATOM 1482 N N . CYS A 1 201 ? -52.697 -21.460 77.566 1.00 80.25 201 CYS A N 1
ATOM 1483 C CA . CYS A 1 201 ? -53.275 -22.745 77.136 1.00 80.25 201 CYS A CA 1
ATOM 1484 C C . CYS A 1 201 ? -54.239 -22.610 75.936 1.00 80.25 201 CYS A C 1
ATOM 1486 O O . CYS A 1 201 ? -54.552 -23.594 75.273 1.00 80.25 201 CYS A O 1
ATOM 1488 N N . ASP A 1 202 ? -54.755 -21.402 75.695 1.00 85.12 202 ASP A N 1
ATOM 1489 C CA . ASP A 1 202 ? -55.760 -21.092 74.688 1.00 85.12 202 ASP A CA 1
ATOM 1490 C C . ASP A 1 202 ? -55.337 -19.818 73.958 1.00 85.12 202 ASP A C 1
ATOM 1492 O O . ASP A 1 202 ? -55.585 -18.704 74.420 1.00 85.12 202 ASP A O 1
ATOM 1496 N N . ILE A 1 203 ? -54.660 -20.005 72.824 1.00 82.12 203 ILE A N 1
ATOM 1497 C CA . ILE A 1 203 ? -54.063 -18.926 72.028 1.00 82.12 203 ILE A CA 1
ATOM 1498 C C . ILE A 1 203 ? -55.126 -17.911 71.588 1.00 82.12 203 ILE A C 1
ATOM 1500 O O . ILE A 1 203 ? -54.867 -16.705 71.602 1.00 82.12 203 ILE A O 1
ATOM 1504 N N . GLU A 1 204 ? -56.331 -18.373 71.239 1.00 86.75 204 GLU A N 1
ATOM 1505 C CA . GLU A 1 204 ? -57.415 -17.490 70.811 1.00 86.75 204 GLU A CA 1
ATOM 1506 C C . GLU A 1 204 ? -57.913 -16.631 71.977 1.00 86.75 204 GLU A C 1
ATOM 1508 O O . GLU A 1 204 ? -58.061 -15.414 71.835 1.00 86.75 204 GLU A O 1
ATOM 1513 N N . MET A 1 205 ? -58.107 -17.236 73.153 1.00 86.75 205 MET A N 1
ATOM 1514 C CA . MET A 1 205 ? -58.489 -16.508 74.364 1.00 86.75 205 MET A CA 1
ATOM 1515 C C . MET A 1 205 ? -57.398 -15.522 74.801 1.00 86.75 205 MET A C 1
ATOM 1517 O O . MET A 1 205 ? -57.703 -14.385 75.169 1.00 86.75 205 MET A O 1
ATOM 1521 N N . THR A 1 206 ? -56.120 -15.908 74.716 1.00 85.00 206 THR A N 1
ATOM 1522 C CA . THR A 1 206 ? -54.990 -15.022 75.024 1.00 85.00 206 THR A CA 1
ATOM 1523 C C . THR A 1 206 ? -54.975 -13.809 74.096 1.00 85.00 206 THR A C 1
ATOM 1525 O O . THR A 1 206 ? -54.903 -12.677 74.580 1.00 85.00 206 THR A O 1
ATOM 1528 N N . TYR A 1 207 ? -55.095 -14.021 72.781 1.00 87.19 207 TYR A N 1
ATOM 1529 C CA . TYR A 1 207 ? -55.170 -12.939 71.798 1.00 87.19 207 TYR A CA 1
ATOM 1530 C C . TYR A 1 207 ? -56.375 -12.028 72.056 1.00 87.19 207 TYR A C 1
ATOM 1532 O O . TYR A 1 207 ? -56.237 -10.802 72.087 1.00 87.19 207 TYR A O 1
ATOM 1540 N N . ARG A 1 208 ? -57.552 -12.618 72.298 1.00 89.44 208 ARG A N 1
ATOM 1541 C CA . ARG A 1 208 ? -58.792 -11.879 72.547 1.00 89.44 208 ARG A CA 1
ATOM 1542 C C . ARG A 1 208 ? -58.680 -11.009 73.793 1.00 89.44 208 ARG A C 1
ATOM 1544 O O . ARG A 1 208 ? -58.944 -9.816 73.708 1.00 89.44 208 ARG A O 1
ATOM 1551 N N . ILE A 1 209 ? -58.214 -11.555 74.915 1.00 89.81 209 ILE A N 1
ATOM 1552 C CA . ILE A 1 209 ? -58.050 -10.780 76.150 1.00 89.81 209 ILE A CA 1
ATOM 1553 C C . ILE A 1 209 ? -56.988 -9.688 75.992 1.00 89.81 209 ILE A C 1
ATOM 1555 O O . ILE A 1 209 ? -57.213 -8.571 76.449 1.00 89.81 209 ILE A O 1
ATOM 1559 N N . ASN A 1 210 ? -55.880 -9.942 75.290 1.00 88.38 210 ASN A N 1
ATOM 1560 C CA . ASN A 1 210 ? -54.893 -8.892 75.012 1.00 88.38 210 ASN A CA 1
ATOM 1561 C C . ASN A 1 210 ? -55.501 -7.757 74.169 1.00 88.38 210 ASN A C 1
ATOM 1563 O O . ASN A 1 210 ? -55.237 -6.583 74.424 1.00 88.38 210 ASN A O 1
ATOM 1567 N N . LYS A 1 211 ? -56.366 -8.083 73.199 1.00 91.81 211 LYS A N 1
ATOM 1568 C CA . LYS A 1 211 ? -57.110 -7.084 72.418 1.00 91.81 211 LYS A CA 1
ATOM 1569 C C . LYS A 1 211 ? -58.058 -6.260 73.298 1.00 91.81 211 LYS A C 1
ATOM 1571 O O . LYS A 1 211 ? -58.165 -5.055 73.090 1.00 91.81 211 LYS A O 1
ATOM 1576 N N . LEU A 1 212 ? -58.705 -6.881 74.288 1.00 93.25 212 LEU A N 1
ATOM 1577 C CA . LEU A 1 212 ? -59.568 -6.194 75.259 1.00 93.25 212 LEU A CA 1
ATOM 1578 C C . LEU A 1 212 ? -58.762 -5.281 76.198 1.00 93.25 212 LEU A C 1
ATOM 1580 O O . LEU A 1 212 ? -59.144 -4.131 76.399 1.00 93.25 212 LEU A O 1
ATOM 1584 N N . GLN A 1 213 ? -57.609 -5.746 76.693 1.00 92.38 213 GLN A N 1
ATOM 1585 C CA . GLN A 1 213 ? -56.680 -4.941 77.500 1.00 92.38 213 GLN A CA 1
ATOM 1586 C C . GLN A 1 213 ? -56.185 -3.715 76.718 1.00 92.38 213 GLN A C 1
ATOM 1588 O O . GLN A 1 213 ? -56.274 -2.590 77.204 1.00 92.38 213 GLN A O 1
ATOM 1593 N N . LEU A 1 214 ? -55.759 -3.900 75.463 1.00 88.94 214 LEU A N 1
ATOM 1594 C CA . LEU A 1 214 ? -55.405 -2.788 74.571 1.00 88.94 214 LEU A CA 1
ATOM 1595 C C . LEU A 1 214 ? -56.586 -1.840 74.325 1.00 88.94 214 LEU A C 1
ATOM 1597 O O . LEU A 1 214 ? -56.384 -0.633 74.211 1.00 88.94 214 LEU A O 1
ATOM 1601 N N . GLY A 1 215 ? -57.810 -2.368 74.256 1.00 89.50 215 GLY A N 1
ATOM 1602 C CA . GLY A 1 215 ? -59.033 -1.571 74.174 1.00 89.50 215 GLY A CA 1
ATOM 1603 C C . GLY A 1 215 ? -59.189 -0.609 75.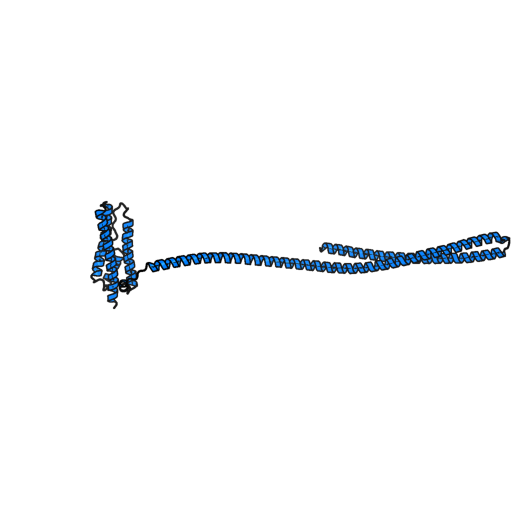355 1.00 89.50 215 GLY A C 1
ATOM 1604 O O . GLY A 1 215 ? -59.492 0.560 75.137 1.00 89.50 215 GLY A O 1
ATOM 1605 N N . HIS A 1 216 ? -58.900 -1.060 76.579 1.00 88.44 216 HIS A N 1
ATOM 1606 C CA . HIS A 1 216 ? -58.923 -0.214 77.778 1.00 88.44 216 HIS A CA 1
ATOM 1607 C C . HIS A 1 216 ? -57.843 0.865 77.790 1.00 88.44 216 HIS A C 1
ATOM 1609 O O . HIS A 1 216 ? -58.138 2.005 78.145 1.00 88.44 216 HIS A O 1
ATOM 1615 N N . ILE A 1 217 ? -56.618 0.532 77.369 1.00 87.69 217 ILE A N 1
ATOM 1616 C CA . ILE A 1 217 ? -55.538 1.525 77.244 1.00 87.69 217 ILE A CA 1
ATOM 1617 C C . ILE A 1 217 ? -55.967 2.612 76.258 1.00 87.69 217 ILE A C 1
ATOM 1619 O O . ILE A 1 217 ? -55.956 3.791 76.593 1.00 87.69 217 ILE A O 1
ATOM 1623 N N . LYS A 1 218 ? -56.466 2.212 75.081 1.00 89.75 218 LYS A N 1
ATOM 1624 C CA . LYS A 1 218 ? -56.970 3.152 74.073 1.00 89.75 218 LYS A CA 1
ATOM 1625 C C . LYS A 1 218 ? -58.143 3.985 74.575 1.00 89.75 218 LYS A C 1
ATOM 1627 O O . LYS A 1 218 ? -58.211 5.164 74.241 1.00 89.75 218 LYS A O 1
ATOM 1632 N N . PHE A 1 219 ? -59.062 3.396 75.340 1.00 90.94 219 PHE A N 1
ATOM 1633 C CA . PHE A 1 219 ? -60.171 4.125 75.951 1.00 90.94 219 PHE A CA 1
ATOM 1634 C C . PHE A 1 219 ? -59.655 5.221 76.889 1.00 90.94 219 PHE A C 1
ATOM 1636 O O . PHE A 1 219 ? -60.080 6.365 76.750 1.00 90.94 219 PHE A O 1
ATOM 1643 N N . LYS A 1 220 ? -58.699 4.918 77.778 1.00 88.62 220 LYS A N 1
ATOM 1644 C CA . LYS A 1 220 ? -58.069 5.935 78.632 1.00 88.62 220 LYS A CA 1
ATOM 1645 C C . LYS A 1 220 ? -57.367 6.999 77.787 1.00 88.62 220 LYS A C 1
ATOM 1647 O O . LYS A 1 220 ? -57.719 8.167 77.891 1.00 88.62 220 LYS A O 1
ATOM 1652 N N . ASP A 1 221 ? -56.447 6.600 76.912 1.00 87.88 221 ASP A N 1
ATOM 1653 C CA . ASP A 1 221 ? -55.619 7.525 76.128 1.00 87.88 221 ASP A CA 1
ATOM 1654 C C . ASP A 1 221 ? -56.469 8.468 75.269 1.00 87.88 221 ASP A C 1
ATOM 1656 O O . ASP A 1 221 ? -56.213 9.668 75.220 1.00 87.88 221 ASP A O 1
ATOM 1660 N N . SER A 1 222 ? -57.526 7.948 74.637 1.00 88.56 222 SER A N 1
ATOM 1661 C CA . SER A 1 222 ? -58.414 8.749 73.785 1.00 88.56 222 SER A CA 1
ATOM 1662 C C . SER A 1 222 ? -59.231 9.762 74.587 1.00 88.56 222 SER A C 1
ATOM 1664 O O . SER A 1 222 ? -59.481 10.858 74.096 1.00 88.56 222 SER A O 1
ATOM 1666 N N . ASN A 1 223 ? -59.647 9.422 75.810 1.00 88.19 223 ASN A N 1
ATOM 1667 C CA . ASN A 1 223 ? -60.369 10.354 76.678 1.00 88.19 223 ASN A CA 1
ATOM 1668 C C . ASN A 1 223 ? -59.420 11.368 77.335 1.00 88.19 223 ASN A C 1
ATOM 1670 O O . ASN A 1 223 ? -59.746 12.548 77.414 1.00 88.19 223 ASN A O 1
ATOM 1674 N N . PHE A 1 224 ? -58.221 10.946 77.740 1.00 86.06 224 PHE A N 1
ATOM 1675 C CA . PHE A 1 224 ? -57.227 11.822 78.365 1.00 86.06 224 PHE A CA 1
ATOM 1676 C C . PHE A 1 224 ? -56.573 12.781 77.356 1.00 86.06 224 PHE A C 1
ATOM 1678 O O . PHE A 1 224 ? -56.233 13.908 77.705 1.00 86.06 224 PHE A O 1
ATOM 1685 N N . ALA A 1 225 ? -56.479 12.405 76.077 1.00 85.50 225 ALA A N 1
ATOM 1686 C CA . ALA A 1 225 ? -56.076 13.321 75.006 1.00 85.50 225 ALA A CA 1
ATOM 1687 C C . ALA A 1 225 ? -57.009 14.543 74.880 1.00 85.50 225 ALA A C 1
ATOM 1689 O O . ALA A 1 225 ? -56.601 15.588 74.374 1.00 85.50 225 ALA A O 1
ATOM 1690 N N . ARG A 1 226 ? -58.248 14.421 75.369 1.00 82.25 226 ARG A N 1
ATOM 1691 C CA . ARG A 1 226 ? -59.290 15.451 75.308 1.00 82.25 226 ARG A CA 1
ATOM 1692 C C . ARG A 1 226 ? -59.375 16.307 76.577 1.00 82.25 226 ARG A C 1
ATOM 1694 O O . ARG A 1 226 ? -60.269 17.137 76.676 1.00 82.25 226 ARG A O 1
ATOM 1701 N N . LEU A 1 227 ? -58.436 16.177 77.524 1.00 80.12 227 LEU A N 1
ATOM 1702 C CA . LEU A 1 227 ? -58.438 16.939 78.789 1.00 80.12 227 LEU A CA 1
ATOM 1703 C C . LEU A 1 227 ? -58.405 18.467 78.610 1.00 80.12 227 LEU A C 1
ATOM 1705 O O . LEU A 1 227 ? -58.848 19.194 79.493 1.00 80.12 227 LEU A O 1
ATOM 1709 N N . ASN A 1 228 ? -57.902 18.957 77.473 1.00 70.75 228 ASN A N 1
ATOM 1710 C CA . ASN A 1 228 ? -57.849 20.388 77.157 1.00 70.75 228 ASN A CA 1
ATOM 1711 C C . ASN A 1 228 ? -59.139 20.922 76.503 1.00 70.75 228 ASN A C 1
ATOM 1713 O O . ASN A 1 228 ? -59.245 22.123 76.237 1.00 70.75 228 ASN A O 1
ATOM 1717 N N . GLU A 1 229 ? -60.113 20.056 76.203 1.00 72.56 229 GLU A N 1
ATOM 1718 C CA . GLU A 1 229 ? -61.401 20.464 75.645 1.00 72.56 229 GLU A CA 1
ATOM 1719 C C . GLU A 1 229 ? -62.271 21.075 76.757 1.00 72.56 229 GLU A C 1
ATOM 1721 O O . GLU A 1 229 ? -62.635 20.411 77.722 1.00 72.56 229 GLU A O 1
ATOM 1726 N N . LYS A 1 230 ? -62.639 22.359 76.639 1.00 63.59 230 LYS A N 1
ATOM 1727 C CA . LYS A 1 230 ? -63.417 23.102 77.658 1.00 63.59 230 LYS A CA 1
ATOM 1728 C C . LYS A 1 230 ? -64.920 22.761 77.677 1.00 63.59 230 LYS A C 1
ATOM 1730 O O . LYS A 1 230 ? -65.748 23.619 77.977 1.00 63.59 230 LYS A O 1
ATOM 1735 N N . THR A 1 231 ? -65.297 21.543 77.304 1.00 74.25 231 THR A N 1
ATOM 1736 C CA . THR A 1 231 ? -66.696 21.118 77.134 1.00 74.25 231 THR A CA 1
ATOM 1737 C C . THR A 1 231 ? -66.954 19.819 77.882 1.00 74.25 231 THR A C 1
ATOM 1739 O O . THR A 1 231 ? -66.209 18.862 77.691 1.00 74.25 231 THR A O 1
ATOM 1742 N N . LYS A 1 232 ? -68.032 19.753 78.680 1.00 76.00 232 LYS A N 1
ATOM 1743 C CA . LYS A 1 232 ? -68.451 18.503 79.337 1.00 76.00 232 LYS A CA 1
ATOM 1744 C C . LYS A 1 232 ? -68.866 17.478 78.278 1.00 76.00 232 LYS A C 1
ATOM 1746 O O . LYS A 1 232 ? -69.686 17.782 77.412 1.00 76.00 232 LYS A O 1
ATOM 1751 N N . PHE A 1 233 ? -68.298 16.277 78.347 1.00 82.75 233 PHE A N 1
ATOM 1752 C CA . PHE A 1 233 ? -68.663 15.144 77.499 1.00 82.75 233 PHE A CA 1
ATOM 1753 C C . PHE A 1 233 ? -68.776 13.871 78.336 1.00 82.75 233 PHE A C 1
ATOM 1755 O O . PHE A 1 233 ? -68.122 13.730 79.368 1.00 82.75 233 PHE A O 1
ATOM 1762 N N . THR A 1 234 ? -69.620 12.948 77.883 1.00 85.12 234 THR A N 1
ATOM 1763 C CA . THR A 1 234 ? -69.830 11.660 78.547 1.00 85.12 234 THR A CA 1
ATOM 1764 C C . THR A 1 234 ? -68.978 10.590 77.877 1.0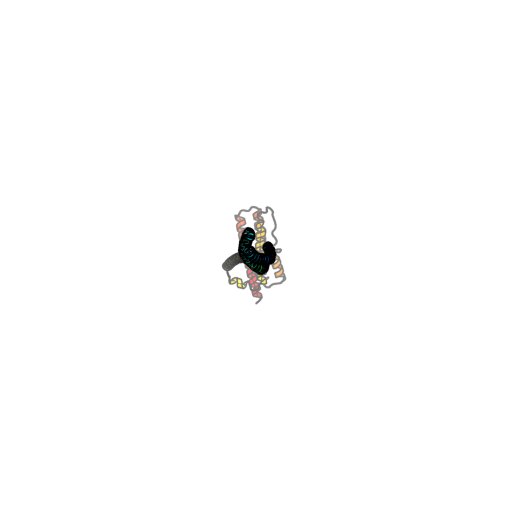0 85.12 234 THR A C 1
ATOM 1766 O O . THR A 1 234 ? -68.951 10.491 76.647 1.00 85.12 234 THR A O 1
ATOM 1769 N N . VAL A 1 235 ? -68.262 9.801 78.673 1.00 89.12 235 VAL A N 1
ATOM 1770 C CA . VAL A 1 235 ? -67.456 8.680 78.181 1.00 89.12 235 VAL A CA 1
ATOM 1771 C C . VAL A 1 235 ? -68.352 7.522 77.741 1.00 89.12 235 VAL A C 1
ATOM 1773 O O . VAL A 1 235 ? -69.477 7.369 78.214 1.00 89.12 235 VAL A O 1
ATOM 1776 N N . VAL A 1 236 ? -67.848 6.680 76.836 1.00 87.94 236 VAL A N 1
ATOM 1777 C CA . VAL A 1 236 ? -68.552 5.462 76.396 1.00 87.94 236 VAL A CA 1
ATOM 1778 C C . VAL A 1 236 ? -68.897 4.594 77.608 1.00 87.94 236 VAL A C 1
ATOM 1780 O O . VAL A 1 236 ? -68.046 4.394 78.475 1.00 87.94 236 VAL A O 1
ATOM 1783 N N . ASN A 1 237 ? -70.122 4.070 77.653 1.00 87.00 237 ASN A N 1
ATOM 1784 C CA . ASN A 1 237 ? -70.599 3.223 78.744 1.00 87.00 237 ASN A CA 1
ATOM 1785 C C . ASN A 1 237 ? -69.822 1.889 78.807 1.00 87.00 237 ASN A C 1
ATOM 1787 O O . ASN A 1 237 ? -69.393 1.350 77.781 1.00 87.00 237 ASN A O 1
ATOM 1791 N N . GLU A 1 238 ? -69.675 1.327 80.008 1.00 86.81 238 GLU A N 1
ATOM 1792 C CA . GLU A 1 238 ? -68.976 0.064 80.252 1.00 86.81 238 GLU A CA 1
ATOM 1793 C C . GLU A 1 238 ? -69.558 -1.113 79.452 1.00 86.81 238 GLU A C 1
ATOM 1795 O O . GLU A 1 238 ? -68.839 -2.034 79.089 1.00 86.81 238 GLU A O 1
ATOM 1800 N N . LYS A 1 239 ? -70.842 -1.093 79.091 1.00 89.25 239 LYS A N 1
ATOM 1801 C CA . LYS A 1 239 ? -71.503 -2.142 78.294 1.00 89.25 239 LYS A CA 1
ATOM 1802 C C . LYS A 1 239 ? -71.310 -1.973 76.789 1.00 89.25 239 LYS A C 1
ATOM 1804 O O . LYS A 1 239 ? -71.432 -2.945 76.046 1.00 89.25 239 LYS A O 1
ATOM 1809 N N . GLU A 1 240 ? -71.006 -0.762 76.336 1.00 86.75 240 GLU A N 1
ATOM 1810 C CA . GLU A 1 240 ? -70.873 -0.427 74.914 1.00 86.75 240 GLU A CA 1
ATOM 1811 C C . GLU A 1 240 ? -69.443 -0.609 74.397 1.00 86.75 240 GLU A C 1
ATOM 1813 O O . GLU A 1 240 ? -69.226 -0.731 73.188 1.00 86.75 240 GLU A O 1
ATOM 1818 N N . CYS A 1 241 ? -68.461 -0.676 75.299 1.00 90.88 241 CYS A N 1
ATOM 1819 C CA . CYS A 1 241 ? -67.069 -0.912 74.945 1.00 90.88 241 CYS A CA 1
ATOM 1820 C C . CYS A 1 241 ? -66.826 -2.374 74.514 1.00 90.88 241 CYS A C 1
ATOM 1822 O O . CYS A 1 241 ? -67.632 -3.275 74.757 1.00 90.88 241 CYS A O 1
ATOM 1824 N N . ALA A 1 242 ? -65.674 -2.641 73.889 1.00 90.31 242 ALA A N 1
ATOM 1825 C CA . ALA A 1 242 ? -65.338 -3.982 73.407 1.00 90.31 242 ALA A CA 1
ATOM 1826 C C . ALA A 1 242 ? -65.325 -5.043 74.527 1.00 90.31 242 ALA A C 1
ATOM 1828 O O . ALA A 1 242 ? -65.703 -6.190 74.280 1.00 90.31 242 ALA A O 1
ATOM 1829 N N . LEU A 1 243 ? -64.913 -4.671 75.749 1.00 92.62 243 LEU A N 1
ATOM 1830 C CA . LEU A 1 243 ? -64.961 -5.570 76.904 1.00 92.62 243 LEU A CA 1
ATOM 1831 C C . LEU A 1 243 ? -66.402 -5.800 77.372 1.00 92.62 243 LEU A C 1
ATOM 1833 O O . LEU A 1 243 ? -66.769 -6.945 77.612 1.00 92.62 243 LEU A O 1
ATOM 1837 N N . GLY A 1 244 ? -67.239 -4.762 77.414 1.00 91.44 244 GLY A N 1
ATOM 1838 C CA . GLY A 1 244 ? -68.664 -4.863 77.743 1.00 91.44 244 GLY A CA 1
ATOM 1839 C C . GLY A 1 244 ? -69.438 -5.789 76.811 1.00 91.44 244 GLY A C 1
ATOM 1840 O O . GLY A 1 244 ? -70.142 -6.694 77.260 1.00 91.44 244 GLY A O 1
ATOM 1841 N N . GLN A 1 245 ? -69.233 -5.632 75.502 1.00 92.69 245 GLN A N 1
ATOM 1842 C CA . GLN A 1 245 ? -69.834 -6.501 74.488 1.00 92.69 245 GLN A CA 1
ATOM 1843 C C . GLN A 1 245 ? -69.361 -7.953 74.633 1.00 92.69 245 GLN A C 1
ATOM 1845 O O . GLN A 1 245 ? -70.144 -8.892 74.483 1.00 92.69 245 GLN A O 1
ATOM 1850 N N . TRP A 1 246 ? -68.080 -8.147 74.956 1.00 93.56 246 TRP A N 1
ATOM 1851 C CA . TRP A 1 246 ? -67.523 -9.473 75.191 1.00 93.56 246 TRP A CA 1
ATOM 1852 C C . TRP A 1 246 ? -68.067 -10.122 76.468 1.00 93.56 246 TRP A C 1
ATOM 1854 O O . TRP A 1 246 ? -68.393 -11.306 76.439 1.00 93.56 246 TRP A O 1
ATOM 1864 N N . ILE A 1 247 ? -68.228 -9.361 77.555 1.00 91.94 247 ILE A N 1
ATOM 1865 C CA . ILE A 1 247 ? -68.865 -9.825 78.796 1.00 91.94 247 ILE A CA 1
ATOM 1866 C C . ILE A 1 247 ? -70.269 -10.351 78.495 1.00 91.94 247 ILE A C 1
ATOM 1868 O O . ILE A 1 247 ? -70.577 -11.495 78.829 1.00 91.94 247 ILE A O 1
ATOM 1872 N N . ALA A 1 248 ? -71.087 -9.555 77.799 1.00 91.38 248 ALA A N 1
ATOM 1873 C CA . ALA A 1 248 ? -72.454 -9.933 77.451 1.00 91.38 248 ALA A CA 1
ATOM 1874 C C . ALA A 1 248 ? -72.508 -11.207 76.589 1.00 91.38 248 ALA A C 1
ATOM 1876 O O . ALA A 1 248 ? -73.367 -12.066 76.792 1.00 91.38 248 ALA A O 1
ATOM 1877 N N . LEU A 1 249 ? -71.572 -11.354 75.645 1.00 91.50 249 LEU A N 1
ATOM 1878 C CA . LEU A 1 249 ? -71.462 -12.552 74.815 1.00 91.50 249 LEU A CA 1
ATOM 1879 C C . LEU A 1 249 ? -71.094 -13.791 75.644 1.00 91.50 249 LEU A C 1
ATOM 1881 O O . LEU A 1 249 ? -71.741 -14.826 75.508 1.00 91.50 249 LEU A O 1
ATOM 1885 N N . MET A 1 250 ? -70.086 -13.691 76.513 1.00 90.38 250 MET A N 1
ATOM 1886 C CA . MET A 1 250 ? -69.608 -14.828 77.309 1.00 90.38 250 MET A CA 1
ATOM 1887 C C . MET A 1 250 ? -70.648 -15.300 78.330 1.00 90.38 250 MET A C 1
ATOM 1889 O O . MET A 1 250 ? -70.791 -16.505 78.538 1.00 90.38 250 MET A O 1
ATOM 1893 N N . GLU A 1 251 ? -71.407 -14.375 78.928 1.00 90.19 251 GLU A N 1
ATOM 1894 C CA . GLU A 1 251 ? -72.518 -14.710 79.830 1.00 90.19 251 GLU A CA 1
ATOM 1895 C C . GLU A 1 251 ? -73.678 -15.377 79.082 1.00 90.19 251 GLU A C 1
ATOM 1897 O O . GLU A 1 251 ? -74.253 -16.346 79.577 1.00 90.19 251 GLU A O 1
ATOM 1902 N N . LYS A 1 252 ? -73.976 -14.937 77.852 1.00 91.44 252 LYS A N 1
ATOM 1903 C CA . LYS A 1 252 ? -74.967 -15.591 76.985 1.00 91.44 252 LYS A CA 1
ATOM 1904 C C . LYS A 1 252 ? -74.545 -17.008 76.583 1.00 91.44 252 LYS A C 1
ATOM 1906 O O . LYS A 1 252 ? -75.392 -17.890 76.472 1.00 91.44 252 LYS A O 1
ATOM 1911 N N . GLU A 1 253 ? -73.252 -17.226 76.365 1.00 88.62 253 GLU A N 1
ATOM 1912 C CA . GLU A 1 253 ? -72.669 -18.537 76.046 1.00 88.62 253 GLU A CA 1
ATOM 1913 C C . GLU A 1 253 ? -72.507 -19.453 77.276 1.00 88.62 253 GLU A C 1
ATOM 1915 O O . GLU A 1 253 ? -72.086 -20.599 77.123 1.00 88.62 253 GLU A O 1
ATOM 1920 N N . ASN A 1 254 ? -72.848 -18.977 78.482 1.00 84.56 254 ASN A N 1
ATOM 1921 C CA . ASN A 1 254 ? -72.776 -19.710 79.750 1.00 84.56 254 ASN A CA 1
ATOM 1922 C C . ASN A 1 254 ? -71.413 -20.391 79.987 1.00 84.56 254 ASN A C 1
ATOM 1924 O O . ASN A 1 254 ? -71.322 -21.578 80.318 1.00 84.56 254 ASN A O 1
ATOM 1928 N N . ARG A 1 255 ? -70.327 -19.646 79.753 1.00 85.44 255 ARG A N 1
ATOM 1929 C CA . ARG A 1 255 ? -68.962 -20.164 79.909 1.00 85.44 255 ARG A CA 1
ATOM 1930 C C . ARG A 1 255 ? -68.651 -20.419 81.381 1.00 85.44 255 ARG A C 1
ATOM 1932 O O . ARG A 1 255 ? -68.996 -19.644 82.256 1.00 85.44 255 ARG A O 1
ATOM 1939 N N . SER A 1 256 ? -67.908 -21.477 81.668 1.00 83.69 256 SER A N 1
ATOM 1940 C CA . SER A 1 256 ? -67.637 -21.931 83.040 1.00 83.69 256 SER A CA 1
ATOM 1941 C C . SER A 1 256 ? -66.903 -20.924 83.939 1.00 83.69 256 SER A C 1
ATOM 1943 O O . SER A 1 256 ? -67.022 -21.001 85.157 1.00 83.69 256 SER A O 1
ATOM 1945 N N . PHE A 1 257 ? -66.167 -19.965 83.369 1.00 87.25 257 PHE A N 1
ATOM 1946 C CA . PHE A 1 257 ? -65.548 -18.879 84.135 1.00 87.25 257 PHE A CA 1
ATOM 1947 C C . PHE A 1 257 ? -66.519 -17.726 84.448 1.00 87.25 257 PHE A C 1
ATOM 1949 O O . PHE A 1 257 ? -66.208 -16.904 85.293 1.00 87.25 257 PHE A O 1
ATOM 1956 N N . THR A 1 258 ? -67.703 -17.629 83.830 1.00 88.62 258 THR A N 1
ATOM 1957 C CA . THR A 1 258 ? -68.612 -16.482 84.060 1.00 88.62 258 THR A CA 1
ATOM 1958 C C . THR A 1 258 ? -69.317 -16.524 85.413 1.00 88.62 258 THR A C 1
ATOM 1960 O O . THR A 1 258 ? -69.973 -15.561 85.806 1.00 88.62 258 THR A O 1
ATOM 1963 N N . THR A 1 259 ? -69.189 -17.630 86.144 1.00 86.00 259 THR A N 1
ATOM 1964 C CA . THR A 1 259 ? -69.710 -17.799 87.506 1.00 86.00 259 THR A CA 1
ATOM 1965 C C . THR A 1 259 ? -68.630 -17.646 88.579 1.00 86.00 259 THR A C 1
ATOM 1967 O O . THR A 1 259 ? -68.928 -17.834 89.757 1.00 86.00 259 THR A O 1
ATOM 1970 N N . THR A 1 260 ? -67.376 -17.361 88.207 1.00 90.50 260 THR A N 1
ATOM 1971 C CA . THR A 1 260 ? -66.265 -17.258 89.163 1.00 90.50 260 THR A CA 1
ATOM 1972 C C . THR A 1 260 ? -66.251 -15.907 89.866 1.00 90.50 260 THR A C 1
ATOM 1974 O O . THR A 1 260 ? -66.823 -14.912 89.408 1.00 90.50 260 THR A O 1
ATOM 1977 N N . GLU A 1 261 ? -65.574 -15.865 91.013 1.00 90.81 261 GLU A N 1
ATOM 1978 C CA . GLU A 1 261 ? -65.395 -14.623 91.757 1.00 90.81 261 GLU A CA 1
ATOM 1979 C C . GLU A 1 261 ? -64.549 -13.613 90.969 1.00 90.81 261 GLU A C 1
ATOM 1981 O O . GLU A 1 261 ? -64.879 -12.428 90.940 1.00 90.81 261 GLU A O 1
ATOM 1986 N N . ASP A 1 262 ? -63.528 -14.093 90.249 1.00 90.69 262 ASP A N 1
ATOM 1987 C CA . ASP A 1 262 ? -62.679 -13.269 89.388 1.00 90.69 262 ASP A CA 1
ATOM 1988 C C . ASP A 1 262 ? -63.475 -12.638 88.229 1.00 90.69 262 ASP A C 1
ATOM 1990 O O . ASP A 1 262 ? -63.217 -11.486 87.878 1.00 90.69 262 ASP A O 1
ATOM 1994 N N . TRP A 1 263 ? -64.488 -13.322 87.674 1.00 92.88 263 TRP A N 1
ATOM 1995 C CA . TRP A 1 263 ? -65.396 -12.730 86.679 1.00 92.88 263 TRP A CA 1
ATOM 1996 C C . TRP A 1 263 ? -66.253 -11.609 87.262 1.00 92.88 263 TRP A C 1
ATOM 1998 O O . TRP A 1 263 ? -66.391 -10.545 86.653 1.00 92.88 263 TRP A O 1
ATOM 2008 N N . ARG A 1 264 ? -66.806 -11.815 88.463 1.00 92.19 264 ARG A N 1
ATOM 2009 C CA . ARG A 1 264 ? -67.567 -10.776 89.171 1.00 92.19 264 ARG A CA 1
ATOM 2010 C C . ARG A 1 264 ? -66.688 -9.556 89.461 1.00 92.19 264 ARG A C 1
ATOM 2012 O O . ARG A 1 264 ? -67.112 -8.441 89.169 1.00 92.19 264 ARG A O 1
ATOM 2019 N N . PHE A 1 265 ? -65.471 -9.767 89.963 1.00 92.88 265 PHE A N 1
ATOM 2020 C CA . PHE A 1 265 ? -64.523 -8.684 90.229 1.00 92.88 265 PHE A CA 1
ATOM 2021 C C . PHE A 1 265 ? -64.078 -7.970 88.955 1.00 92.88 265 PHE A C 1
ATOM 2023 O O . PHE A 1 265 ? -63.977 -6.747 88.955 1.00 92.88 265 PHE A O 1
ATOM 2030 N N . MET A 1 266 ? -63.865 -8.694 87.852 1.00 94.56 266 MET A N 1
ATOM 2031 C CA . MET A 1 266 ? -63.543 -8.078 86.565 1.00 94.56 266 MET A CA 1
ATOM 2032 C C . MET A 1 266 ? -64.637 -7.099 86.132 1.00 94.56 266 MET A C 1
ATOM 2034 O O . MET A 1 266 ? -64.314 -5.973 85.762 1.00 94.56 266 MET A O 1
ATOM 2038 N N . LYS A 1 267 ? -65.919 -7.478 86.252 1.00 93.69 267 LYS A N 1
ATOM 2039 C CA . LYS A 1 267 ? -67.050 -6.587 85.939 1.00 93.69 267 LYS A CA 1
ATOM 2040 C C . LYS A 1 267 ? -67.108 -5.363 86.854 1.00 93.69 267 LYS A C 1
ATOM 2042 O O . LYS A 1 267 ? -67.308 -4.259 86.364 1.00 93.69 267 LYS A O 1
ATOM 2047 N N . GLU A 1 268 ? -66.892 -5.549 88.153 1.00 93.06 268 GLU A N 1
ATOM 2048 C CA . GLU A 1 268 ? -66.898 -4.450 89.125 1.00 93.06 268 GLU A CA 1
ATOM 2049 C C . GLU A 1 268 ? -65.761 -3.450 88.862 1.00 93.06 268 GLU A C 1
ATOM 2051 O O . GLU A 1 268 ? -65.974 -2.239 88.824 1.00 93.06 268 GLU A O 1
ATOM 2056 N N . HIS A 1 269 ? -64.541 -3.942 88.635 1.00 93.19 269 HIS A N 1
ATOM 2057 C CA . HIS A 1 269 ? -63.411 -3.080 88.297 1.00 93.19 269 HIS A CA 1
ATOM 2058 C C . HIS A 1 269 ? -63.582 -2.430 86.925 1.00 93.19 269 HIS A C 1
ATOM 2060 O O . HIS A 1 269 ? -63.192 -1.281 86.745 1.00 93.19 269 HIS A O 1
ATOM 2066 N N . HIS A 1 270 ? -64.194 -3.127 85.970 1.00 93.94 270 HIS A N 1
ATOM 2067 C CA . HIS A 1 270 ? -64.500 -2.581 84.657 1.00 93.94 270 HIS A CA 1
ATOM 2068 C C . HIS A 1 270 ? -65.450 -1.379 84.745 1.00 93.94 270 HIS A C 1
ATOM 2070 O O . HIS A 1 270 ? -65.163 -0.329 84.170 1.00 93.94 270 HIS A O 1
ATOM 2076 N N . GLU A 1 271 ? -66.522 -1.496 85.528 1.00 93.00 271 GLU A N 1
ATOM 2077 C CA . GLU A 1 271 ? -67.437 -0.389 85.818 1.00 93.00 271 GLU A CA 1
ATOM 2078 C C . GLU A 1 271 ? -66.706 0.772 86.513 1.00 93.00 271 GLU A C 1
ATOM 2080 O O . GLU A 1 271 ? -66.836 1.924 86.095 1.00 93.00 271 GLU A O 1
ATOM 2085 N N . LYS A 1 272 ? -65.838 0.472 87.492 1.00 92.19 272 LYS A N 1
ATOM 2086 C CA . LYS A 1 272 ? -64.987 1.472 88.166 1.00 92.19 272 LYS A CA 1
ATOM 2087 C C . LYS A 1 272 ? -64.039 2.201 87.215 1.00 92.19 272 LYS A C 1
ATOM 2089 O O . LYS A 1 272 ? -63.791 3.381 87.426 1.00 92.19 272 LYS A O 1
ATOM 2094 N N . VAL A 1 273 ? -63.521 1.550 86.170 1.00 92.38 273 VAL A N 1
ATOM 2095 C CA . VAL A 1 273 ? -62.676 2.219 85.163 1.00 92.38 273 VAL A CA 1
ATOM 2096 C C . VAL A 1 273 ? -63.490 3.243 84.378 1.00 92.38 273 VAL A C 1
ATOM 2098 O O . VAL A 1 273 ? -63.065 4.387 84.256 1.00 92.38 273 VAL A O 1
ATOM 2101 N N . HIS A 1 274 ? -64.664 2.868 83.870 1.00 92.81 274 HIS A N 1
ATOM 2102 C CA . HIS A 1 274 ? -65.508 3.792 83.108 1.00 92.81 274 HIS A CA 1
ATOM 2103 C C . HIS A 1 274 ? -66.019 4.948 83.980 1.00 92.81 274 HIS A C 1
ATOM 2105 O O . HIS A 1 274 ? -65.880 6.110 83.595 1.00 92.81 274 HIS A O 1
ATOM 2111 N N . GLY A 1 275 ? -66.512 4.642 85.184 1.00 90.56 275 GLY A N 1
ATOM 2112 C CA . GLY A 1 275 ? -66.916 5.651 86.163 1.00 90.56 275 GLY A CA 1
ATOM 2113 C C . GLY A 1 275 ? -65.754 6.540 86.607 1.00 90.56 275 GLY A C 1
ATOM 2114 O O . GLY A 1 275 ? -65.915 7.749 86.687 1.00 90.56 275 GLY A O 1
ATOM 2115 N N . GLY A 1 276 ? -64.566 5.968 86.818 1.00 89.69 276 GLY A N 1
ATOM 2116 C CA . GLY A 1 276 ? -63.364 6.693 87.228 1.00 89.69 276 GLY A CA 1
ATOM 2117 C C . GLY A 1 276 ? -62.822 7.636 86.155 1.00 89.69 276 GLY A C 1
ATOM 2118 O O . GLY A 1 276 ? -62.374 8.729 86.487 1.00 89.69 276 GLY A O 1
ATOM 2119 N N . VAL A 1 277 ? -62.901 7.268 84.868 1.00 90.12 277 VAL A N 1
ATOM 2120 C CA . VAL A 1 277 ? -62.566 8.196 83.772 1.00 90.12 277 VAL A CA 1
ATOM 2121 C C . VAL A 1 277 ? -63.576 9.344 83.723 1.00 90.12 277 VAL A C 1
ATOM 2123 O O . VAL A 1 277 ? -63.154 10.492 83.629 1.00 90.12 277 VAL A O 1
ATOM 2126 N N . GLN A 1 278 ? -64.882 9.065 83.817 1.00 89.50 278 GLN A N 1
ATOM 2127 C CA . GLN A 1 278 ? -65.910 10.117 83.837 1.00 89.50 278 GLN A CA 1
ATOM 2128 C C . GLN A 1 278 ? -65.709 11.074 85.020 1.00 89.50 278 GLN A C 1
ATOM 2130 O O . GLN A 1 278 ? -65.640 12.284 84.834 1.00 89.50 278 GLN A O 1
ATOM 2135 N N . ASP A 1 279 ? -65.536 10.517 86.216 1.00 87.25 279 ASP A N 1
ATOM 2136 C CA . ASP A 1 279 ? -65.329 11.251 87.463 1.00 87.25 279 ASP A CA 1
ATOM 2137 C C . ASP A 1 279 ? -64.053 12.110 87.419 1.00 87.25 279 ASP A C 1
ATOM 2139 O O . ASP A 1 279 ? -64.068 13.269 87.834 1.00 87.25 279 ASP A O 1
ATOM 2143 N N . PHE A 1 280 ? -62.959 11.583 86.853 1.00 88.38 280 PHE A N 1
ATOM 2144 C CA . PHE A 1 280 ? -61.726 12.345 86.642 1.00 88.38 280 PHE A CA 1
ATOM 2145 C C . PHE A 1 280 ? -61.933 13.520 85.676 1.00 88.38 280 PHE A C 1
ATOM 2147 O O . PHE A 1 280 ? -61.465 14.627 85.943 1.00 88.38 280 PHE A O 1
ATOM 2154 N N . LEU A 1 281 ? -62.641 13.299 84.564 1.00 85.81 281 LEU A N 1
ATOM 2155 C CA . LEU A 1 281 ? -62.922 14.343 83.576 1.00 85.81 281 LEU A CA 1
ATOM 2156 C C . LEU A 1 281 ? -63.824 15.448 84.1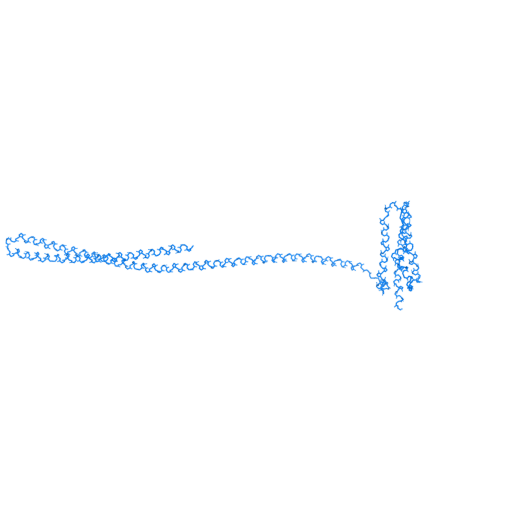41 1.00 85.81 281 LEU A C 1
ATOM 2158 O O . LEU A 1 281 ? -63.551 16.623 83.899 1.00 85.81 281 LEU A O 1
ATOM 2162 N N . ASP A 1 282 ? -64.853 15.091 84.913 1.00 84.06 282 ASP A N 1
ATOM 2163 C CA . ASP A 1 282 ? -65.780 16.055 85.513 1.00 84.06 282 ASP A CA 1
ATOM 2164 C C . ASP A 1 282 ? -65.057 16.999 86.495 1.00 84.06 282 ASP A C 1
ATOM 2166 O O . ASP A 1 282 ? -65.202 18.217 86.384 1.00 84.06 282 ASP A O 1
ATOM 2170 N N . HIS A 1 283 ? -64.194 16.461 87.370 1.00 81.94 283 HIS A N 1
ATOM 2171 C CA . HIS A 1 283 ? -63.399 17.260 88.321 1.00 81.94 283 HIS A CA 1
ATOM 2172 C C . HIS A 1 283 ? -62.308 18.089 87.618 1.00 81.94 283 HIS A C 1
ATOM 2174 O O . HIS A 1 283 ? -62.010 19.215 88.017 1.00 81.94 283 HIS A O 1
ATOM 2180 N N . ASN A 1 284 ? -61.729 17.572 86.526 1.00 81.31 284 ASN A N 1
ATOM 2181 C CA . ASN A 1 284 ? -60.753 18.320 85.730 1.00 81.31 284 ASN A CA 1
ATOM 2182 C C . ASN A 1 284 ? -61.381 19.560 85.060 1.00 81.31 284 ASN A C 1
ATOM 2184 O O . ASN A 1 284 ? -60.724 20.591 84.935 1.00 81.31 284 ASN A O 1
ATOM 2188 N N . ILE A 1 285 ? -62.655 19.491 84.652 1.00 77.81 285 ILE A N 1
ATOM 2189 C CA . ILE A 1 285 ? -63.382 20.629 84.059 1.00 77.81 285 ILE A CA 1
ATOM 2190 C C . ILE A 1 285 ? -63.756 21.676 85.116 1.00 77.81 285 ILE A C 1
ATOM 2192 O O . ILE A 1 285 ? -63.696 22.877 84.837 1.00 77.81 285 ILE A O 1
ATOM 2196 N N . ASP A 1 286 ? -64.097 21.245 86.329 1.00 76.38 286 ASP A N 1
ATOM 2197 C CA . ASP A 1 286 ? -64.476 22.140 87.427 1.00 76.38 286 ASP A CA 1
ATOM 2198 C C . ASP A 1 286 ? -63.246 22.835 88.086 1.00 76.38 286 ASP A C 1
ATOM 2200 O O . ASP A 1 286 ? -63.407 23.657 88.985 1.00 76.38 286 ASP A O 1
ATOM 2204 N N . HIS A 1 287 ? -62.034 22.620 87.538 1.00 71.75 287 HIS A N 1
ATOM 2205 C CA . HIS A 1 287 ? -60.737 23.183 87.966 1.00 71.75 287 HIS A CA 1
ATOM 2206 C C . HIS A 1 287 ? -60.336 22.803 89.400 1.00 71.75 287 HIS A C 1
ATOM 2208 O O . HIS A 1 287 ? -59.692 23.589 90.102 1.00 71.75 287 HIS A O 1
ATOM 2214 N N . ASP A 1 288 ? -60.693 21.592 89.829 1.00 72.00 288 ASP A N 1
ATOM 2215 C CA . ASP A 1 288 ? -60.272 21.073 91.126 1.00 72.00 288 ASP A CA 1
ATOM 2216 C C . ASP A 1 288 ? -58.744 20.942 91.220 1.00 72.00 288 ASP A C 1
ATOM 2218 O O . ASP A 1 288 ? -58.056 20.603 90.254 1.00 72.00 288 ASP A O 1
ATOM 2222 N N . ASP A 1 289 ? -58.196 21.219 92.406 1.00 70.94 289 ASP A N 1
ATOM 2223 C CA . ASP A 1 289 ? -56.749 21.242 92.626 1.00 70.94 289 ASP A CA 1
ATOM 2224 C C . ASP A 1 289 ? -56.126 19.835 92.503 1.00 70.94 289 ASP A C 1
ATOM 2226 O O . ASP A 1 289 ? -56.777 18.796 92.673 1.00 70.94 289 ASP A O 1
ATOM 2230 N N . SER A 1 290 ? -54.812 19.791 92.284 1.00 73.44 290 SER A N 1
ATOM 2231 C CA . SER A 1 290 ? -54.008 18.569 92.143 1.00 73.44 290 SER A CA 1
ATOM 2232 C C . SER A 1 290 ? -54.188 17.598 93.318 1.00 73.44 290 SER A C 1
ATOM 2234 O O . SER A 1 290 ? -54.024 16.389 93.160 1.00 73.44 290 SER A O 1
ATOM 2236 N N . MET A 1 291 ? -54.578 18.112 94.488 1.00 77.19 291 MET A N 1
ATOM 2237 C CA . MET A 1 291 ? -54.865 17.330 95.691 1.00 77.19 291 MET A CA 1
ATOM 2238 C C . MET A 1 291 ? -56.094 16.408 95.549 1.00 77.19 291 MET A C 1
ATOM 2240 O O . MET A 1 291 ? -56.190 15.425 96.280 1.00 77.19 291 MET A O 1
ATOM 2244 N N . ILE A 1 292 ? -57.000 16.683 94.600 1.00 79.25 292 ILE A N 1
ATOM 2245 C CA . ILE A 1 292 ? -58.190 15.870 94.288 1.00 79.25 292 ILE A CA 1
ATOM 2246 C C . ILE A 1 292 ? -57.956 15.004 93.040 1.00 79.25 292 ILE A C 1
ATOM 2248 O O . ILE A 1 292 ? -58.329 13.827 93.020 1.00 79.25 292 ILE A O 1
ATOM 2252 N N . LEU A 1 293 ? -57.292 15.550 92.016 1.00 82.06 293 LEU A N 1
ATOM 2253 C CA . LEU A 1 293 ? -57.064 14.850 90.747 1.00 82.06 293 LEU A CA 1
ATOM 2254 C C . LEU A 1 293 ? -56.033 13.717 90.862 1.00 82.06 293 LEU A C 1
ATOM 2256 O O . LEU A 1 293 ? -56.248 12.640 90.306 1.00 82.06 293 LEU A O 1
ATOM 2260 N N . ILE A 1 294 ? -54.939 13.909 91.610 1.00 83.00 294 ILE A N 1
ATOM 2261 C CA . ILE A 1 294 ? -53.888 12.884 91.744 1.00 83.00 294 ILE A CA 1
ATOM 2262 C C . ILE A 1 294 ? -54.435 11.589 92.376 1.00 83.00 294 ILE A C 1
ATOM 2264 O O . ILE A 1 294 ? -54.235 10.528 91.781 1.00 83.00 294 ILE A O 1
ATOM 2268 N N . PRO A 1 295 ? -55.166 11.617 93.512 1.00 86.69 295 PRO A N 1
ATOM 2269 C CA . PRO A 1 295 ? -55.765 10.404 94.070 1.00 86.69 295 PRO A CA 1
ATOM 2270 C C . PRO A 1 295 ? -56.722 9.693 93.104 1.00 86.69 295 PRO A C 1
ATOM 2272 O O . PRO A 1 295 ? -56.688 8.468 93.013 1.00 86.69 295 PRO A O 1
ATOM 2275 N N . LYS A 1 296 ? -57.536 10.437 92.339 1.00 85.75 296 LYS A N 1
ATOM 2276 C CA . LYS A 1 296 ? -58.453 9.858 91.340 1.00 85.75 296 LYS A CA 1
ATOM 2277 C C . LYS A 1 296 ? -57.703 9.191 90.185 1.00 85.75 296 LYS A C 1
ATOM 2279 O O . LYS A 1 296 ? -58.073 8.092 89.783 1.00 85.75 296 LYS A O 1
ATOM 2284 N N . ALA A 1 297 ? -56.620 9.801 89.696 1.00 85.44 297 ALA A N 1
ATOM 2285 C CA . ALA A 1 297 ? -55.758 9.187 88.685 1.00 85.44 297 ALA A CA 1
ATOM 2286 C C . ALA A 1 297 ? -55.115 7.890 89.197 1.00 85.44 297 ALA A C 1
ATOM 2288 O O . ALA A 1 297 ? -55.118 6.885 88.492 1.00 85.44 297 ALA A O 1
ATOM 2289 N N . VAL A 1 298 ? -54.619 7.882 90.440 1.00 87.44 298 VAL A N 1
ATOM 2290 C CA . VAL A 1 298 ? -54.041 6.679 91.061 1.00 87.44 298 VAL A CA 1
ATOM 2291 C C . VAL A 1 298 ? -55.085 5.565 91.178 1.00 87.44 298 VAL A C 1
ATOM 2293 O O . VAL A 1 298 ? -54.813 4.438 90.770 1.00 87.44 298 VAL A O 1
ATOM 2296 N N . LEU A 1 299 ? -56.293 5.878 91.658 1.00 88.38 299 LEU A N 1
ATOM 2297 C CA . LEU A 1 299 ? -57.396 4.914 91.758 1.00 88.38 299 LEU A CA 1
ATOM 2298 C C . LEU A 1 299 ? -57.838 4.378 90.389 1.00 88.38 299 LEU A C 1
ATOM 2300 O O . LEU A 1 299 ? -58.210 3.206 90.269 1.00 88.38 299 LEU A O 1
ATOM 2304 N N . LEU A 1 300 ? -57.791 5.213 89.348 1.00 90.38 300 LEU A N 1
ATOM 2305 C CA . LEU A 1 300 ? -58.082 4.798 87.980 1.00 90.38 300 LEU A CA 1
ATOM 2306 C C . LEU A 1 300 ? -57.020 3.823 87.453 1.00 90.38 300 LEU A C 1
ATOM 2308 O O . LEU A 1 300 ? -57.381 2.772 86.925 1.00 90.38 300 LEU A O 1
ATOM 2312 N N . GLU A 1 301 ? -55.731 4.129 87.617 1.00 88.50 301 GLU A N 1
ATOM 2313 C CA . GLU A 1 301 ? -54.647 3.222 87.209 1.00 88.50 301 GLU A CA 1
ATOM 2314 C C . GLU A 1 301 ? -54.703 1.898 87.979 1.00 88.50 301 GLU A C 1
ATOM 2316 O O . GLU A 1 301 ? -54.540 0.829 87.388 1.00 88.50 301 GLU A O 1
ATOM 2321 N N . GLU A 1 302 ? -55.005 1.946 89.277 1.00 91.25 302 GLU A N 1
ATOM 2322 C CA . GLU A 1 302 ? -55.215 0.749 90.090 1.00 91.25 302 GLU A CA 1
ATOM 2323 C C . GLU A 1 302 ? -56.405 -0.071 89.572 1.00 91.25 302 GLU A C 1
ATOM 2325 O O . GLU A 1 302 ? -56.305 -1.287 89.409 1.00 91.25 302 GLU A O 1
ATOM 2330 N N . SER A 1 303 ? -57.518 0.583 89.228 1.00 91.00 303 SER A N 1
ATOM 2331 C CA . SER A 1 303 ? -58.699 -0.080 88.664 1.00 91.00 303 SER A CA 1
ATOM 2332 C C . SER A 1 303 ? -58.403 -0.731 87.310 1.00 91.00 303 SER A C 1
ATOM 2334 O O . SER A 1 303 ? -58.797 -1.876 87.092 1.00 91.00 303 SER A O 1
ATOM 2336 N N . ILE A 1 304 ? -57.648 -0.067 86.426 1.00 90.88 304 ILE A N 1
ATOM 2337 C CA . ILE A 1 304 ? -57.196 -0.640 85.146 1.00 90.88 304 ILE A CA 1
ATOM 2338 C C . ILE A 1 304 ? -56.270 -1.839 85.392 1.00 90.88 304 ILE A C 1
ATOM 2340 O O . ILE A 1 304 ? -56.442 -2.895 84.775 1.00 90.88 304 ILE A O 1
ATOM 2344 N N . GLY A 1 305 ? -55.327 -1.711 86.330 1.00 90.12 305 GLY A N 1
ATOM 2345 C CA . GLY A 1 305 ? -54.454 -2.802 86.758 1.00 90.12 305 GLY A CA 1
ATOM 2346 C C . GLY A 1 305 ? -55.241 -4.011 87.270 1.00 90.12 305 GLY A C 1
ATOM 2347 O O . GLY A 1 305 ? -54.952 -5.145 86.882 1.00 90.12 305 GLY A O 1
ATOM 2348 N N . ASN A 1 306 ? -56.293 -3.777 88.056 1.00 92.88 306 ASN A N 1
ATOM 2349 C CA . ASN A 1 306 ? -57.178 -4.815 88.582 1.00 92.88 306 ASN A CA 1
ATOM 2350 C C . ASN A 1 306 ? -58.023 -5.483 87.486 1.00 92.88 306 ASN A C 1
ATOM 2352 O O . ASN A 1 306 ? -58.151 -6.711 87.485 1.00 92.88 306 ASN A O 1
ATOM 2356 N N . VAL A 1 307 ? -58.529 -4.731 86.498 1.00 92.94 307 VAL A N 1
ATOM 2357 C CA . VAL A 1 307 ? -59.171 -5.312 85.300 1.00 92.94 307 VAL A CA 1
ATOM 2358 C C . VAL A 1 307 ? -58.184 -6.216 84.560 1.00 92.94 307 VAL A C 1
ATOM 2360 O O . VAL A 1 307 ? -58.523 -7.334 84.178 1.00 92.94 307 VAL A O 1
ATOM 2363 N N . PHE A 1 308 ? -56.933 -5.791 84.379 1.00 93.19 308 PHE A N 1
ATOM 2364 C CA . PHE A 1 308 ? -55.952 -6.590 83.635 1.00 93.19 308 PHE A CA 1
ATOM 2365 C C . PHE A 1 308 ? -55.528 -7.832 84.413 1.00 93.19 308 PHE A C 1
ATOM 2367 O O . PHE A 1 308 ? -55.407 -8.910 83.825 1.00 93.19 308 PHE A O 1
ATOM 2374 N N . GLY A 1 309 ? -55.348 -7.696 85.727 1.00 90.25 309 GLY A N 1
ATOM 2375 C CA . GLY A 1 309 ? -55.070 -8.799 86.637 1.00 90.25 309 GLY A CA 1
ATOM 2376 C C . GLY A 1 309 ? -56.177 -9.850 86.607 1.00 90.25 309 GLY A C 1
ATOM 2377 O O . GLY A 1 309 ? -55.894 -11.026 86.383 1.00 90.25 309 GLY A O 1
ATOM 2378 N N . THR A 1 310 ? -57.437 -9.437 86.750 1.00 91.25 310 THR A N 1
ATOM 2379 C CA . THR A 1 310 ? -58.599 -10.344 86.715 1.00 91.25 310 THR A CA 1
ATOM 2380 C C . THR A 1 310 ? -58.812 -10.968 85.335 1.00 91.25 310 THR A C 1
ATOM 2382 O O . THR A 1 310 ? -59.006 -12.177 85.245 1.00 91.25 310 THR A O 1
ATOM 2385 N N . LEU A 1 311 ? -58.640 -10.221 84.240 1.00 91.50 311 LEU A N 1
ATOM 2386 C CA . LEU A 1 311 ? -58.637 -10.776 82.879 1.00 91.50 311 LEU A CA 1
ATOM 2387 C C . LEU A 1 311 ? -57.538 -11.832 82.671 1.00 91.50 311 LEU A C 1
ATOM 2389 O O . LEU A 1 311 ? -57.764 -12.858 82.028 1.00 91.50 311 LEU A O 1
ATOM 2393 N N . ASN A 1 312 ? -56.349 -11.624 83.235 1.00 88.88 312 ASN A N 1
ATOM 2394 C CA . ASN A 1 312 ? -55.284 -12.624 83.191 1.00 88.88 312 ASN A CA 1
ATOM 2395 C C . ASN A 1 312 ? -55.611 -13.861 84.043 1.00 88.88 312 ASN A C 1
ATOM 2397 O O . ASN A 1 312 ? -55.262 -14.970 83.640 1.00 88.88 312 ASN A O 1
ATOM 2401 N N . LYS A 1 313 ? -56.319 -13.715 85.168 1.00 88.56 313 LYS A N 1
ATOM 2402 C CA . LYS A 1 313 ? -56.841 -14.860 85.931 1.00 88.56 313 LYS A CA 1
ATOM 2403 C C . LYS A 1 313 ? -57.925 -15.613 85.158 1.00 88.56 313 LYS A C 1
ATOM 2405 O O . LYS A 1 313 ? -57.861 -16.836 85.107 1.00 88.56 313 LYS A O 1
ATOM 2410 N N . ILE A 1 314 ? -58.813 -14.916 84.444 1.00 89.19 314 ILE A N 1
ATOM 2411 C CA . ILE A 1 314 ? -59.818 -15.535 83.562 1.00 89.19 314 ILE A CA 1
ATOM 2412 C C . ILE A 1 314 ? -59.152 -16.391 82.471 1.00 89.19 314 ILE A C 1
ATOM 2414 O O . ILE A 1 314 ? -59.651 -17.474 82.165 1.00 89.19 314 ILE A O 1
ATOM 2418 N N . LYS A 1 315 ? -57.986 -15.984 81.928 1.00 88.06 315 LYS A N 1
ATOM 2419 C CA . LYS A 1 315 ? -57.191 -16.856 81.031 1.00 88.06 315 LYS A CA 1
ATOM 2420 C C . LYS A 1 315 ? -56.880 -18.193 81.709 1.00 88.06 315 LYS A C 1
ATOM 2422 O O . LYS A 1 315 ? -57.106 -19.240 81.112 1.00 88.06 315 LYS A O 1
ATOM 2427 N N . ILE A 1 316 ? -56.402 -18.153 82.954 1.00 86.12 316 ILE A N 1
ATOM 2428 C CA . ILE A 1 316 ? -56.045 -19.340 83.745 1.00 86.12 316 ILE A CA 1
ATOM 2429 C C . ILE A 1 316 ? -57.290 -20.183 84.066 1.00 86.12 316 ILE A C 1
ATOM 2431 O O . ILE A 1 316 ? -57.242 -21.406 83.979 1.00 86.12 316 ILE A O 1
ATOM 2435 N N . GLU A 1 317 ? -58.415 -19.566 84.420 1.00 85.69 317 GLU A N 1
ATOM 2436 C CA . GLU A 1 317 ? -59.669 -20.276 84.705 1.00 85.69 317 GLU A CA 1
ATOM 2437 C C . GLU A 1 317 ? -60.245 -20.966 83.464 1.00 85.69 317 GLU A C 1
ATOM 2439 O O . GLU A 1 317 ? -60.642 -22.129 83.532 1.00 85.69 317 GLU A O 1
ATOM 2444 N N . ASN A 1 318 ? -60.201 -20.304 82.303 1.00 85.38 318 ASN A N 1
ATOM 2445 C CA . ASN A 1 318 ? -60.566 -20.914 81.024 1.00 85.38 318 ASN A CA 1
ATOM 2446 C C . ASN A 1 318 ? -59.679 -22.133 80.701 1.00 85.38 318 ASN A C 1
ATOM 2448 O O . ASN A 1 318 ? -60.159 -23.082 80.085 1.00 85.38 318 ASN A O 1
ATOM 2452 N N . CYS A 1 319 ? -58.420 -22.143 81.157 1.00 81.06 319 CYS A N 1
ATOM 2453 C CA . CYS A 1 319 ? -57.540 -23.310 81.049 1.00 81.06 319 CYS A CA 1
ATOM 2454 C C . CYS A 1 319 ? -57.943 -24.466 81.968 1.00 81.06 319 CYS A C 1
ATOM 2456 O O . CYS A 1 319 ? -57.858 -25.620 81.555 1.00 81.06 319 CYS A O 1
ATOM 2458 N N . LYS A 1 320 ? -58.380 -24.179 83.202 1.00 74.62 320 LYS A N 1
ATOM 2459 C CA . LYS A 1 320 ? -58.753 -25.209 84.192 1.00 74.62 320 LYS A CA 1
ATOM 2460 C C . LYS A 1 320 ? -59.952 -26.053 83.755 1.00 74.62 320 LYS A C 1
ATOM 2462 O O . LYS A 1 320 ? -60.039 -27.201 84.158 1.00 74.62 320 LYS A O 1
ATOM 2467 N N . ASN A 1 321 ? -60.831 -25.505 82.918 1.00 60.69 321 ASN A N 1
ATOM 2468 C CA . ASN A 1 321 ? -62.049 -26.177 82.453 1.00 60.69 321 ASN A CA 1
ATOM 2469 C C . ASN A 1 321 ? -61.893 -26.887 81.092 1.00 60.69 321 ASN A C 1
ATOM 2471 O O . ASN A 1 321 ? -62.884 -27.343 80.526 1.00 60.69 321 ASN A O 1
ATOM 2475 N N . LYS A 1 322 ? -60.668 -26.952 80.548 1.00 57.06 322 LYS A N 1
ATOM 2476 C CA . LYS A 1 322 ? -60.311 -27.740 79.352 1.00 57.06 322 LYS A CA 1
ATOM 2477 C C . LYS A 1 322 ? -59.562 -29.042 79.688 1.00 57.06 322 LYS A C 1
ATOM 2479 O O . LYS A 1 322 ? -59.174 -29.753 78.763 1.00 57.06 322 LYS A O 1
ATOM 2484 N N . GLY A 1 323 ? -59.335 -29.316 80.976 1.00 46.47 323 GLY A N 1
ATOM 2485 C CA . GLY A 1 323 ? -58.709 -30.535 81.498 1.00 46.47 323 GLY A CA 1
ATOM 2486 C C . GLY A 1 323 ? -59.709 -31.433 82.203 1.00 46.47 323 GLY A C 1
ATOM 2487 O O . GLY A 1 323 ? -60.673 -30.881 82.777 1.00 46.47 323 GLY A O 1
#

Sequence (323 aa):
MAQLADDVSKSAIYGKELANQTAKSMDDINHQVIAINQAIAIIDQIAFQTNILSLNAAVEAATAGEAGKGFAVVAGEVRNLANRSASAANEIKVLVENAANKASEGKKISTAMIDGYEVLSDKILQTKNMIDLVSVASQEQSKGISQINNAVSIIDKNTQESAAEAAGIDVLASEVKLLSERLLSVAQHVTYREETKKQVCDIEMTYRINKLQLGHIKFKDSNFARLNEKTKFTVVNEKECALGQWIALMEKENRSFTTTEDWRFMKEHHEKVHGGVQDFLDHNIDHDDSMILIPKAVLLEESIGNVFGTLNKIKIENCKNKG

Nearest PDB structures (foldseek):
  3zx6-assembly1_B  TM=9.265E-01  e=1.101E-05  Archaeoglobus fulgidus DSM 4304
  3ja6-assembly1_H  TM=4.472E-01  e=3.042E-04  Escherichia coli
  6h2e-assembly1_P-2  TM=7.111E-01  e=1.516E+00  Aeromonas hydrophila subsp. hydrophila AL09-71

Radius of gyration: 72.98 Å; Cα contacts (8 Å, |Δi|>4): 206; chains: 1; bounding box: 135×54×174 Å

Mean predicted aligned error: 15.21 Å